Protein AF-A0A1E3ZNR7-F1 (afdb_monomer)

pLDDT: mean 70.83, std 11.73, range [39.28, 88.5]

Structure (mmCIF, N/CA/C/O backbone):
data_AF-A0A1E3ZNR7-F1
#
_entry.id   AF-A0A1E3ZNR7-F1
#
loop_
_atom_site.group_PDB
_atom_site.id
_atom_site.type_symbol
_atom_site.label_atom_id
_atom_site.label_alt_id
_atom_site.label_comp_id
_atom_site.label_asym_id
_atom_site.label_entity_id
_atom_site.label_seq_id
_atom_site.pdbx_PDB_ins_code
_atom_site.Cartn_x
_atom_site.Cartn_y
_atom_site.Cartn_z
_atom_site.occupancy
_atom_site.B_iso_or_equiv
_atom_site.auth_seq_id
_atom_site.auth_comp_id
_atom_site.auth_asym_id
_atom_site.auth_atom_id
_atom_site.pdbx_PDB_model_num
ATOM 1 N N . MET A 1 1 ? -46.855 -28.327 28.141 1.00 43.31 1 MET A N 1
ATOM 2 C CA . MET A 1 1 ? -4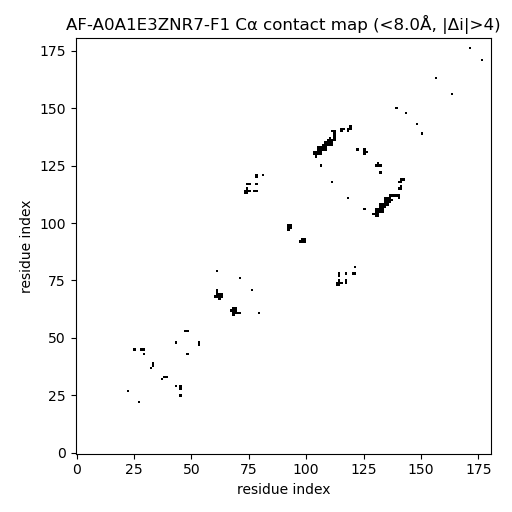6.554 -27.004 27.548 1.00 43.31 1 MET A CA 1
ATOM 3 C C . MET A 1 1 ? -47.394 -25.852 28.130 1.00 43.31 1 MET A C 1
ATOM 5 O O . MET A 1 1 ? -47.221 -24.739 27.659 1.00 43.31 1 MET A O 1
ATOM 9 N N . SER A 1 2 ? -48.259 -26.060 29.140 1.00 52.00 2 SER A N 1
ATOM 10 C CA . SER A 1 2 ? -49.100 -24.973 29.698 1.00 52.00 2 SER A CA 1
ATOM 11 C C . SER A 1 2 ? -48.434 -24.205 30.848 1.00 52.00 2 SER A C 1
ATOM 13 O O . SER A 1 2 ? -48.561 -22.994 30.941 1.00 52.00 2 SER A O 1
ATOM 15 N N . THR A 1 3 ? -47.618 -24.882 31.657 1.00 53.69 3 THR A N 1
ATOM 16 C CA . THR A 1 3 ? -47.016 -24.319 32.877 1.00 53.69 3 THR A CA 1
ATOM 17 C C . THR A 1 3 ? -45.955 -23.248 32.627 1.00 53.69 3 THR A C 1
ATOM 19 O O . THR A 1 3 ? -45.839 -22.314 33.407 1.00 53.69 3 THR A O 1
ATOM 22 N N . PHE A 1 4 ? -45.200 -23.327 31.527 1.00 46.34 4 PHE A N 1
ATOM 23 C CA . PHE A 1 4 ? -44.169 -22.322 31.222 1.00 46.34 4 PHE A CA 1
ATOM 24 C C . PHE A 1 4 ? -44.767 -21.002 30.712 1.00 46.34 4 PHE A C 1
ATOM 26 O O . PHE A 1 4 ? -44.162 -19.948 30.856 1.00 46.34 4 PHE A O 1
ATOM 33 N N . LYS A 1 5 ? -45.962 -21.057 30.111 1.00 52.16 5 LYS A N 1
ATOM 34 C CA . LYS A 1 5 ? -46.651 -19.882 29.570 1.00 52.16 5 LYS A CA 1
ATOM 35 C C . LYS A 1 5 ? -47.380 -19.111 30.674 1.00 52.16 5 LYS A C 1
ATOM 37 O O . LYS A 1 5 ? -47.290 -17.892 30.708 1.00 52.16 5 LYS A O 1
ATOM 42 N N . GLU A 1 6 ? -47.991 -19.832 31.616 1.00 55.03 6 GLU A N 1
ATOM 43 C CA . GLU A 1 6 ? -48.623 -19.258 32.814 1.00 55.03 6 GLU A CA 1
ATOM 44 C C . GLU A 1 6 ? -47.596 -18.625 33.768 1.00 55.03 6 GLU A C 1
ATOM 46 O O . GLU A 1 6 ? -47.852 -17.555 34.310 1.00 55.03 6 GLU A O 1
ATOM 51 N N . MET A 1 7 ? -46.396 -19.209 33.909 1.00 51.75 7 MET A N 1
ATOM 52 C CA . MET A 1 7 ? -45.317 -18.589 34.696 1.00 51.75 7 MET A CA 1
ATOM 53 C C . MET A 1 7 ? -44.806 -17.280 34.073 1.00 51.75 7 MET A C 1
ATOM 55 O O . MET A 1 7 ? -44.467 -16.362 34.807 1.00 51.75 7 MET A O 1
ATOM 59 N N . ILE A 1 8 ? -44.795 -17.152 32.740 1.00 55.91 8 ILE A N 1
ATOM 60 C CA . ILE A 1 8 ? -44.364 -15.916 32.063 1.00 55.91 8 ILE A CA 1
ATOM 61 C C . ILE A 1 8 ? -45.389 -14.785 32.230 1.00 55.91 8 ILE A C 1
ATOM 63 O O . ILE A 1 8 ? -44.988 -13.629 32.329 1.00 55.91 8 ILE A O 1
ATOM 67 N N . GLU A 1 9 ? -46.689 -15.084 32.269 1.00 57.06 9 GLU A N 1
ATOM 68 C CA . GLU A 1 9 ? -47.733 -14.057 32.416 1.00 57.06 9 GLU A CA 1
ATOM 69 C C . GLU A 1 9 ? -47.795 -13.483 33.842 1.00 57.06 9 GLU A C 1
ATOM 71 O O . GLU A 1 9 ? -47.949 -12.270 33.993 1.00 57.06 9 GLU A O 1
ATOM 76 N N . ASP A 1 10 ? -47.581 -14.312 34.870 1.00 54.66 10 ASP A N 1
ATOM 77 C CA . ASP A 1 10 ? -47.556 -13.884 36.280 1.00 54.66 10 ASP A CA 1
ATOM 78 C C . ASP A 1 10 ? -46.202 -13.244 36.666 1.00 54.66 10 ASP A C 1
ATOM 80 O O . ASP A 1 10 ? -46.133 -12.281 37.435 1.00 54.66 10 ASP A O 1
ATOM 84 N N . GLU A 1 11 ? -45.097 -13.707 36.063 1.00 54.09 11 GLU A N 1
ATOM 85 C CA . GLU A 1 11 ? -43.782 -13.085 36.236 1.00 54.09 11 GLU A CA 1
ATOM 86 C C . GLU A 1 11 ? -43.590 -11.826 35.388 1.00 54.09 11 GLU A C 1
ATOM 88 O O . GLU A 1 11 ? -42.715 -11.042 35.726 1.00 54.09 11 GLU A O 1
ATOM 93 N N . ALA A 1 12 ? -44.377 -11.551 34.342 1.00 54.59 12 ALA A N 1
ATOM 94 C CA . ALA A 1 12 ? -44.165 -10.377 33.484 1.00 54.59 12 ALA A CA 1
ATOM 95 C C . ALA A 1 12 ? -44.186 -9.053 34.269 1.00 54.59 12 ALA A C 1
ATOM 97 O O . ALA A 1 12 ? -43.296 -8.220 34.087 1.00 54.59 12 ALA A O 1
ATOM 98 N N . GLY A 1 13 ? -45.138 -8.888 35.195 1.00 57.38 13 GLY A N 1
ATOM 99 C CA . GLY A 1 13 ? -45.245 -7.692 36.039 1.00 57.38 13 GLY A CA 1
ATOM 100 C C . GLY A 1 13 ? -44.142 -7.592 37.102 1.00 57.38 13 GLY A C 1
ATOM 101 O O . GLY A 1 13 ? -43.603 -6.511 37.345 1.00 57.38 13 GLY A O 1
ATOM 102 N N . ALA A 1 14 ? -43.742 -8.722 37.695 1.00 54.88 14 ALA A N 1
ATOM 103 C CA . ALA A 1 14 ? -42.661 -8.790 38.683 1.00 54.88 14 ALA A CA 1
ATOM 104 C C . ALA A 1 14 ? -41.263 -8.664 38.044 1.00 54.88 14 ALA A C 1
ATOM 106 O O . ALA A 1 14 ? -40.354 -8.071 38.626 1.00 54.88 14 ALA A O 1
ATOM 107 N N . LEU A 1 15 ? -41.093 -9.180 36.828 1.00 54.16 15 LEU A N 1
ATOM 108 C CA . LEU A 1 15 ? -39.899 -9.051 36.003 1.00 54.16 15 LEU A CA 1
ATOM 109 C C . LEU A 1 15 ? -39.770 -7.609 35.502 1.00 54.16 15 LEU A C 1
ATOM 111 O O . LEU A 1 15 ? -38.686 -7.053 35.590 1.00 54.16 15 LEU A O 1
ATOM 115 N N . GLN A 1 16 ? -40.859 -6.963 35.071 1.00 56.06 16 GLN A N 1
ATOM 116 C CA . GLN A 1 16 ? -40.872 -5.539 34.702 1.00 56.06 16 GLN A CA 1
ATOM 117 C C . GLN A 1 16 ? -40.587 -4.618 35.894 1.00 56.06 16 GLN A C 1
ATOM 119 O O . GLN A 1 16 ? -39.825 -3.668 35.749 1.00 56.06 16 GLN A O 1
ATOM 124 N N . SER A 1 17 ? -41.110 -4.928 37.084 1.00 54.88 17 SER A N 1
ATOM 125 C CA . SER A 1 17 ? -40.777 -4.222 38.330 1.00 54.88 17 SER A CA 1
ATOM 126 C C . SER A 1 17 ? -39.294 -4.371 38.707 1.00 54.88 17 SER A C 1
ATOM 128 O O . SER A 1 17 ? -38.649 -3.377 39.031 1.00 54.88 17 SER A O 1
ATOM 130 N N . LYS A 1 18 ? -38.723 -5.579 38.589 1.00 54.91 18 LYS A N 1
ATOM 131 C CA . LYS A 1 18 ? -37.291 -5.840 38.834 1.00 54.91 18 LYS A CA 1
ATOM 132 C C . LYS A 1 18 ? -36.366 -5.340 37.717 1.00 54.91 18 LYS A C 1
ATOM 134 O O . LYS A 1 18 ? -35.190 -5.092 37.970 1.00 54.91 18 LYS A O 1
ATOM 139 N N . LEU A 1 19 ? -36.857 -5.209 36.482 1.00 53.50 19 LEU A N 1
ATOM 140 C CA . LEU A 1 19 ? -36.154 -4.528 35.390 1.00 53.50 19 LEU A CA 1
ATOM 141 C C . LEU A 1 19 ? -36.219 -3.003 35.546 1.00 53.50 19 LEU A C 1
ATOM 143 O O . LEU A 1 19 ? -35.277 -2.339 35.140 1.00 53.50 19 LEU A O 1
ATOM 147 N N . GLY A 1 20 ? -37.275 -2.457 36.157 1.00 53.66 20 GLY A N 1
ATOM 148 C CA . GLY A 1 20 ? -37.418 -1.022 36.431 1.00 53.66 20 GLY A CA 1
ATOM 149 C C . GLY A 1 20 ? -36.435 -0.479 37.476 1.00 53.66 20 GLY A C 1
ATOM 150 O O . GLY A 1 20 ? -36.110 0.703 37.443 1.00 53.66 20 GLY A O 1
ATOM 151 N N . GLU A 1 21 ? -35.916 -1.336 38.364 1.00 56.06 21 GLU A N 1
ATOM 152 C CA . GLU A 1 21 ? -34.812 -1.013 39.287 1.00 56.06 21 GLU A CA 1
ATOM 153 C C . GLU A 1 21 ? -33.419 -1.153 38.652 1.00 56.06 21 GLU A C 1
ATOM 155 O O . GLU A 1 21 ? -32.431 -0.658 39.201 1.00 56.06 21 GLU A O 1
ATOM 160 N N . LYS A 1 22 ? -33.303 -1.819 37.496 1.00 54.16 22 LYS A N 1
ATOM 161 C CA . LYS A 1 22 ? -32.029 -1.915 36.785 1.00 54.16 22 LYS A CA 1
ATOM 162 C C . LYS A 1 22 ? -31.801 -0.608 36.044 1.00 54.16 22 LYS A C 1
ATOM 164 O O . LYS A 1 22 ? -32.449 -0.334 35.040 1.00 54.16 22 LYS A O 1
ATOM 169 N N . ILE A 1 23 ? -30.857 0.177 36.556 1.00 61.03 23 ILE A N 1
ATOM 170 C CA . ILE A 1 23 ? -30.245 1.306 35.854 1.00 61.03 23 ILE A CA 1
ATOM 171 C C . ILE A 1 23 ? -30.018 0.876 34.402 1.00 61.03 23 ILE A C 1
ATOM 173 O O . ILE A 1 23 ? -29.423 -0.179 34.167 1.00 61.03 23 ILE A O 1
ATOM 177 N N . ASP A 1 24 ? -30.540 1.653 33.451 1.00 77.81 24 ASP A N 1
ATOM 178 C CA . ASP A 1 24 ? -30.384 1.363 32.029 1.00 77.81 24 ASP A CA 1
ATOM 179 C C . ASP A 1 24 ? -28.900 1.100 31.744 1.00 77.81 24 ASP A C 1
ATOM 181 O O . ASP A 1 24 ? -28.040 1.942 32.020 1.00 77.81 24 ASP A O 1
ATOM 185 N N . LEU A 1 25 ? -28.588 -0.100 31.248 1.00 76.62 25 LEU A N 1
ATOM 186 C CA . LEU A 1 25 ? -27.216 -0.540 31.000 1.00 76.62 25 LEU A CA 1
ATOM 187 C C . LEU A 1 25 ? -26.493 0.456 30.086 1.00 76.62 25 LEU A C 1
ATOM 189 O O . LEU A 1 25 ? -25.306 0.721 30.269 1.00 76.62 25 LEU A O 1
ATOM 193 N N . ALA A 1 26 ? -27.228 1.051 29.145 1.00 78.19 26 ALA A N 1
ATOM 194 C CA . ALA A 1 26 ? -26.726 2.090 28.263 1.00 78.19 26 ALA A CA 1
ATOM 195 C C . ALA A 1 26 ? -26.232 3.320 29.044 1.00 78.19 26 ALA A C 1
ATOM 197 O O . ALA A 1 26 ? -25.150 3.843 28.768 1.00 78.19 26 ALA A O 1
ATOM 198 N N . GLU A 1 27 ? -26.990 3.758 30.047 1.00 77.81 27 GLU A N 1
ATOM 199 C CA . GLU A 1 27 ? -26.628 4.877 30.917 1.00 77.81 27 GLU A CA 1
ATOM 200 C C . GLU A 1 27 ? -25.517 4.507 31.906 1.00 77.81 27 GLU A C 1
ATOM 202 O O . GLU A 1 27 ? -24.619 5.319 32.142 1.00 77.81 27 GLU A O 1
ATOM 207 N N . MET A 1 28 ? -25.482 3.266 32.408 1.00 76.75 28 MET A N 1
ATOM 208 C CA . MET A 1 28 ? -24.353 2.770 33.210 1.00 76.75 28 MET A CA 1
ATOM 209 C C . MET A 1 28 ? -23.041 2.818 32.422 1.00 76.75 28 MET A C 1
ATOM 211 O O . MET A 1 28 ? -22.027 3.288 32.938 1.00 76.75 28 MET A O 1
ATOM 215 N N . MET A 1 29 ? -23.059 2.371 31.164 1.00 78.12 29 MET A N 1
ATOM 216 C CA . MET A 1 29 ? -21.883 2.368 30.292 1.00 78.12 29 MET A CA 1
ATOM 217 C C . MET A 1 29 ? -21.392 3.781 29.973 1.00 78.12 29 MET A C 1
ATOM 219 O O . MET A 1 29 ? -20.192 4.041 30.054 1.00 78.12 29 MET A O 1
ATOM 223 N N . LYS A 1 30 ? -22.303 4.712 29.661 1.00 80.88 30 LYS A N 1
ATOM 224 C CA . LYS A 1 30 ? -21.943 6.123 29.449 1.00 80.88 30 LYS A CA 1
ATOM 225 C C . LYS A 1 30 ? -21.349 6.742 30.712 1.00 80.88 30 LYS A C 1
ATOM 227 O O . LYS A 1 30 ? -20.314 7.398 30.646 1.00 80.88 30 LYS A O 1
ATOM 232 N N . THR A 1 31 ? -21.975 6.498 31.862 1.00 77.62 31 THR A N 1
ATOM 233 C CA . THR A 1 31 ? -21.514 7.020 33.155 1.00 77.62 31 THR A CA 1
ATOM 234 C C . THR A 1 31 ? -20.119 6.494 33.497 1.00 77.62 31 THR A C 1
ATOM 236 O O . THR A 1 31 ? -19.251 7.268 33.894 1.00 77.62 31 THR A O 1
ATOM 239 N N . ALA A 1 32 ? -19.865 5.198 33.287 1.00 79.69 32 ALA A N 1
ATOM 240 C CA . ALA A 1 32 ? -18.540 4.608 33.460 1.00 79.69 32 ALA A CA 1
ATOM 241 C C . ALA A 1 32 ? -17.503 5.228 32.506 1.00 79.69 32 ALA A C 1
ATOM 243 O O . ALA A 1 32 ? -16.420 5.598 32.947 1.00 79.69 32 ALA A O 1
ATOM 244 N N . PHE A 1 33 ? -17.846 5.414 31.228 1.00 80.75 33 PHE A N 1
ATOM 245 C CA . PHE A 1 33 ? -16.953 6.019 30.237 1.00 80.75 33 PHE A CA 1
ATOM 246 C C . PHE A 1 33 ? -16.51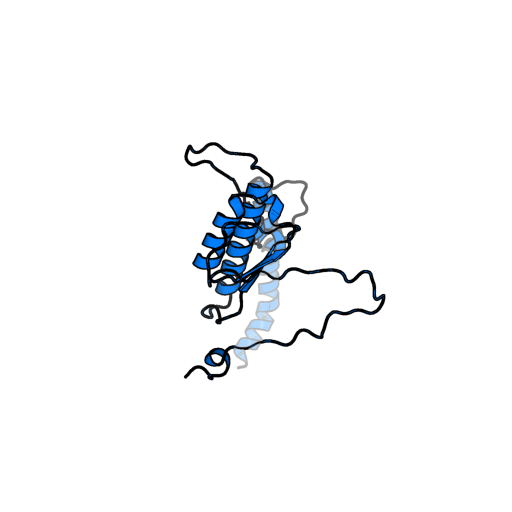5 7.443 30.617 1.00 80.75 33 PHE A C 1
ATOM 248 O O . PHE A 1 33 ? -15.320 7.739 30.593 1.00 80.75 33 PHE A O 1
ATOM 255 N N . TYR A 1 34 ? -17.445 8.313 31.027 1.00 81.00 34 TYR A N 1
ATOM 256 C CA . TYR A 1 34 ? -17.089 9.669 31.466 1.00 81.00 34 TYR A CA 1
ATOM 257 C C . TYR A 1 34 ? -16.287 9.668 32.776 1.00 81.00 34 TYR A C 1
ATOM 259 O O . TYR A 1 34 ? -15.326 10.425 32.900 1.00 81.00 34 TYR A O 1
ATOM 267 N N . ASN A 1 35 ? -16.617 8.787 33.728 1.00 79.25 35 ASN A N 1
ATOM 268 C CA . ASN A 1 35 ? -15.864 8.658 34.983 1.00 79.25 35 ASN A CA 1
ATOM 269 C C . ASN A 1 35 ? -14.430 8.144 34.773 1.00 79.25 35 ASN A C 1
ATOM 271 O O . ASN A 1 35 ? -13.540 8.475 35.552 1.00 79.25 35 ASN A O 1
ATOM 275 N N . CYS A 1 36 ? -14.190 7.362 33.720 1.00 78.31 36 CYS A N 1
ATOM 276 C CA . CYS A 1 36 ? -12.871 6.839 33.368 1.00 78.31 36 CYS A CA 1
ATOM 277 C C . CYS A 1 36 ? -12.045 7.778 32.465 1.00 78.31 36 CYS A C 1
ATOM 279 O O . CYS A 1 36 ? -11.000 7.362 31.971 1.00 78.31 36 CYS A O 1
ATOM 281 N N . GLY A 1 37 ? -12.470 9.032 32.262 1.00 72.31 37 GLY A N 1
ATOM 282 C CA . GLY A 1 37 ? -11.704 10.040 31.514 1.00 72.31 37 GLY A CA 1
ATOM 283 C C . GLY A 1 37 ? -12.151 10.262 30.066 1.00 72.31 37 GLY A C 1
ATOM 284 O O . GLY A 1 37 ? -11.451 10.935 29.310 1.00 72.31 37 GLY A O 1
ATOM 285 N N . GLY A 1 38 ? -13.311 9.730 29.669 1.00 73.81 38 GLY A N 1
ATOM 286 C CA . GLY A 1 38 ? -13.933 10.050 28.387 1.00 73.81 38 GLY A CA 1
ATOM 287 C C . GLY A 1 38 ? -14.307 11.540 28.279 1.00 73.81 38 GLY A C 1
ATOM 288 O O . GLY A 1 38 ? -14.683 12.158 29.279 1.00 73.81 38 GLY A O 1
ATOM 289 N N . PRO A 1 39 ? -14.231 12.152 27.083 1.00 75.25 39 PRO A N 1
ATOM 290 C CA . PRO A 1 39 ? -14.524 13.572 26.905 1.00 75.25 39 PRO A CA 1
ATOM 291 C C . PRO A 1 39 ? -15.983 13.897 27.264 1.00 75.25 39 PRO A C 1
ATOM 293 O O . PRO A 1 39 ? -16.905 13.521 26.547 1.00 75.25 39 PRO A O 1
ATOM 296 N N . LEU A 1 40 ? -16.180 14.663 28.343 1.00 63.97 40 LEU A N 1
ATOM 297 C CA . LEU A 1 40 ? -17.484 15.034 28.931 1.00 63.97 40 LEU A CA 1
ATOM 298 C C . LEU A 1 40 ? -18.445 15.768 27.975 1.00 63.97 40 LEU A C 1
ATOM 300 O O . LEU A 1 40 ? -19.645 15.828 28.228 1.00 63.97 40 LEU A O 1
ATOM 304 N N . HIS A 1 41 ? -17.932 16.337 26.882 1.00 61.19 41 HIS A N 1
ATOM 305 C CA . HIS A 1 41 ? -18.719 17.070 25.883 1.00 61.19 41 HIS A CA 1
ATOM 306 C C . HIS A 1 41 ? -19.101 16.229 24.659 1.00 61.19 41 HIS A C 1
ATOM 308 O O . HIS A 1 41 ? -19.881 16.681 23.820 1.00 61.19 41 HIS A O 1
ATOM 314 N N . ALA A 1 42 ? -18.559 15.018 24.527 1.00 64.38 42 ALA A N 1
ATOM 315 C CA . ALA A 1 42 ? -18.885 14.136 23.421 1.00 64.38 42 ALA A CA 1
ATOM 316 C C . ALA A 1 42 ? -20.142 13.341 23.772 1.00 64.38 42 ALA A C 1
ATOM 318 O O . ALA A 1 42 ? -20.076 12.433 24.591 1.00 64.38 42 ALA A O 1
ATOM 319 N N . ASN A 1 43 ? -21.281 13.642 23.139 1.00 65.31 43 ASN A N 1
ATOM 320 C CA . ASN A 1 43 ? -22.478 12.806 23.254 1.00 65.31 43 ASN A CA 1
ATOM 321 C C . ASN A 1 43 ? -22.232 11.461 22.549 1.00 65.31 43 ASN A C 1
ATOM 323 O O . ASN A 1 43 ? -22.521 11.288 21.362 1.00 65.31 43 ASN A O 1
ATOM 327 N N . THR A 1 44 ? -21.604 10.533 23.269 1.00 71.12 44 THR A N 1
ATOM 328 C CA . THR A 1 44 ? -21.139 9.265 22.711 1.00 71.12 44 THR A CA 1
ATOM 329 C C . THR A 1 44 ? -22.269 8.243 22.772 1.00 71.12 44 THR A C 1
ATOM 331 O O . THR A 1 44 ? -22.708 7.832 23.846 1.00 71.12 44 THR A O 1
ATOM 334 N N . ALA A 1 45 ? -22.774 7.837 21.606 1.00 81.44 45 ALA A N 1
ATOM 335 C CA . ALA A 1 45 ? -23.735 6.744 21.515 1.00 81.44 45 ALA A CA 1
ATOM 336 C C . ALA A 1 45 ? -23.099 5.438 22.021 1.00 81.44 45 ALA A C 1
ATOM 338 O O . ALA A 1 45 ? -21.945 5.155 21.707 1.00 81.44 45 ALA A O 1
ATOM 339 N N . VAL A 1 46 ? -23.863 4.608 22.741 1.00 80.50 46 VAL A N 1
ATOM 340 C CA . VAL A 1 46 ? -23.363 3.336 23.305 1.00 80.50 46 VAL A CA 1
ATOM 341 C C . VAL A 1 46 ? -22.819 2.403 22.224 1.00 80.50 46 VAL A C 1
ATOM 343 O O . VAL A 1 46 ? -21.819 1.735 22.446 1.00 80.50 46 VAL A O 1
ATOM 346 N N . ALA A 1 47 ? -23.394 2.434 21.019 1.00 83.06 47 ALA A N 1
ATOM 347 C CA . ALA A 1 47 ? -22.876 1.687 19.875 1.00 83.06 47 ALA A CA 1
ATOM 348 C C . ALA A 1 47 ? -21.409 2.027 19.546 1.00 83.06 47 ALA A C 1
ATOM 350 O O . ALA A 1 47 ? -20.650 1.132 19.202 1.00 83.06 47 ALA A O 1
ATOM 351 N N . LYS A 1 48 ? -20.985 3.290 19.711 1.00 83.44 48 LYS A N 1
ATOM 352 C CA . LYS A 1 48 ? -19.582 3.691 19.512 1.00 83.44 48 LYS A CA 1
ATOM 353 C C . LYS A 1 48 ? -18.669 3.207 20.638 1.00 83.44 48 LYS A C 1
ATOM 355 O O . LYS A 1 48 ? -17.509 2.918 20.381 1.00 83.44 48 LYS A O 1
ATOM 360 N N . LEU A 1 49 ? -19.190 3.107 21.862 1.00 83.06 49 LEU A N 1
ATOM 361 C C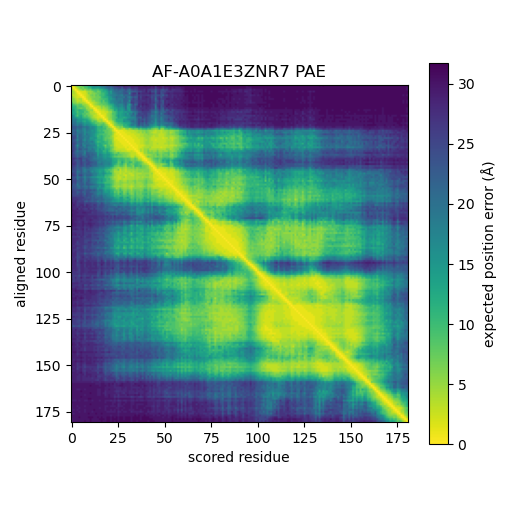A . LEU A 1 49 ? -18.448 2.567 23.009 1.00 83.06 49 LEU A CA 1
ATOM 362 C C . LEU A 1 49 ? -18.264 1.047 22.927 1.00 83.06 49 LEU A C 1
ATOM 364 O O . LEU A 1 49 ? -17.352 0.491 23.524 1.00 83.06 49 LEU A O 1
ATOM 368 N N . LEU A 1 50 ? -19.160 0.362 22.222 1.00 84.31 50 LEU A N 1
ATOM 369 C CA . LEU A 1 50 ? -19.080 -1.081 22.005 1.00 84.31 50 LEU A CA 1
ATOM 370 C C . LEU A 1 50 ? -18.253 -1.457 20.777 1.00 84.31 50 LEU A C 1
ATOM 372 O O . LEU A 1 50 ? -17.949 -2.631 20.598 1.00 84.31 50 LEU A O 1
ATOM 376 N N . ASP A 1 51 ? -17.910 -0.482 19.941 1.00 84.19 51 ASP A N 1
ATOM 377 C CA . ASP A 1 51 ? -17.109 -0.683 18.745 1.00 84.19 51 ASP A CA 1
ATOM 378 C C . ASP A 1 51 ? -15.610 -0.640 19.104 1.00 84.19 51 ASP A C 1
ATOM 380 O O . ASP A 1 51 ? -15.090 0.434 19.434 1.00 84.19 51 ASP A O 1
ATOM 384 N N . PRO A 1 52 ? -14.898 -1.784 19.037 1.00 82.81 52 PRO A N 1
ATOM 385 C CA . PRO A 1 52 ? -13.484 -1.863 19.387 1.00 82.81 52 PRO A CA 1
ATOM 386 C C . PRO A 1 52 ? -12.618 -0.932 18.537 1.00 82.81 52 PRO A C 1
ATOM 388 O O . PRO A 1 52 ? -11.596 -0.449 19.019 1.00 82.81 52 PRO A O 1
ATOM 391 N N . SER A 1 53 ? -13.024 -0.635 17.297 1.00 81.88 53 SER A N 1
ATOM 392 C CA . SER A 1 53 ? -12.264 0.215 16.379 1.00 81.88 53 SER A CA 1
ATOM 393 C C . SER A 1 53 ? -12.085 1.645 16.893 1.00 81.88 53 SER A C 1
ATOM 395 O O . SER A 1 53 ? -11.107 2.292 16.532 1.00 81.88 53 SER A O 1
ATOM 397 N N . ASN A 1 54 ? -12.960 2.125 17.783 1.00 83.12 54 ASN A N 1
ATOM 398 C CA . ASN A 1 54 ? -12.847 3.463 18.377 1.00 83.12 54 ASN A CA 1
ATOM 399 C C . ASN A 1 54 ? -11.787 3.562 19.488 1.00 83.12 54 ASN A C 1
ATOM 401 O O . ASN A 1 54 ? -11.535 4.658 19.987 1.00 83.12 54 ASN A O 1
ATOM 405 N N . TYR A 1 55 ? -11.177 2.442 19.881 1.00 83.19 55 TYR A N 1
ATOM 406 C CA . TYR A 1 55 ? -10.184 2.379 20.959 1.00 83.19 55 TYR A CA 1
ATOM 407 C C . TYR A 1 55 ? -8.757 2.133 20.466 1.00 83.19 55 TYR A C 1
ATOM 409 O O . TYR A 1 55 ? -7.827 2.136 21.273 1.00 83.19 55 TYR A O 1
ATOM 417 N N . TYR A 1 56 ? -8.570 1.931 19.162 1.00 82.31 56 TYR A N 1
ATOM 418 C CA . TYR A 1 56 ? -7.257 1.724 18.563 1.00 82.31 56 TYR A CA 1
ATOM 419 C C . TYR A 1 56 ? -6.837 2.946 17.751 1.00 82.31 56 TYR A C 1
ATOM 421 O O . TYR A 1 56 ? -7.599 3.464 16.939 1.00 82.31 56 TYR A O 1
ATOM 429 N N . GLU A 1 57 ? -5.590 3.368 17.938 1.00 80.75 57 GLU A N 1
ATOM 430 C CA . GLU A 1 57 ? -4.941 4.366 17.094 1.00 80.75 57 GLU A CA 1
ATOM 431 C C . GLU A 1 57 ? -3.887 3.666 16.233 1.00 80.75 57 GLU A C 1
ATOM 433 O O . GLU A 1 57 ? -2.956 3.041 16.745 1.00 80.75 57 GLU A O 1
ATOM 438 N N . LEU A 1 58 ? -4.051 3.741 14.912 1.00 76.81 58 LEU A N 1
ATOM 439 C CA . LEU A 1 58 ? -3.069 3.225 13.966 1.00 76.81 58 LEU A CA 1
ATOM 440 C C . LEU A 1 58 ? -2.105 4.356 13.603 1.00 76.81 58 LEU A C 1
ATOM 442 O O . LEU A 1 58 ? -2.514 5.350 13.005 1.00 76.81 58 LEU A O 1
ATOM 446 N N . SER A 1 59 ? -0.824 4.190 13.923 1.00 79.88 59 SER A N 1
ATOM 447 C CA . SER A 1 59 ? 0.233 5.096 13.472 1.00 79.88 59 SER A CA 1
ATOM 448 C C . SER A 1 59 ? 1.185 4.372 12.523 1.00 79.88 59 SER A C 1
ATOM 450 O O . SER A 1 59 ? 1.474 3.187 12.682 1.00 79.88 59 SER A O 1
ATOM 452 N N . PHE A 1 60 ? 1.646 5.087 11.499 1.00 75.25 60 PHE A N 1
ATOM 453 C CA . PHE A 1 60 ? 2.623 4.596 10.536 1.00 75.25 60 PHE A CA 1
ATOM 454 C C . PHE A 1 60 ? 3.851 5.502 10.577 1.00 75.25 60 PHE A C 1
ATOM 456 O O . PHE A 1 60 ? 3.735 6.720 10.418 1.00 75.25 60 PHE A O 1
ATOM 463 N N . THR A 1 61 ? 5.024 4.910 10.787 1.00 77.31 61 THR A N 1
ATOM 464 C CA . THR A 1 61 ? 6.304 5.619 10.840 1.00 77.31 61 THR A CA 1
ATOM 465 C C . THR A 1 61 ? 7.291 5.007 9.854 1.00 77.31 61 THR A C 1
ATOM 467 O O . THR A 1 61 ? 7.304 3.801 9.618 1.00 77.31 61 THR A O 1
ATOM 470 N N . MET A 1 62 ? 8.125 5.860 9.257 1.00 75.50 62 MET A N 1
ATOM 471 C CA . MET A 1 62 ? 9.250 5.439 8.425 1.00 75.50 62 MET A CA 1
ATOM 472 C C . MET A 1 62 ? 10.544 5.667 9.196 1.00 75.50 62 MET A C 1
ATOM 474 O O . MET A 1 62 ? 10.830 6.790 9.627 1.00 75.50 62 MET A O 1
ATOM 478 N N . GLU A 1 63 ? 11.333 4.610 9.340 1.00 79.69 63 GLU A N 1
ATOM 479 C CA . GLU A 1 63 ? 12.588 4.624 10.086 1.00 79.69 63 GLU A CA 1
ATOM 480 C C . GLU A 1 63 ? 13.751 4.223 9.179 1.00 79.69 63 GLU A C 1
ATOM 482 O O . GLU A 1 63 ? 13.625 3.351 8.319 1.00 79.69 63 GLU A O 1
ATOM 487 N N . SER A 1 64 ? 14.896 4.883 9.353 1.00 74.88 64 SER A N 1
ATOM 488 C CA . SER A 1 64 ? 16.158 4.417 8.774 1.00 74.88 64 SER A CA 1
ATOM 489 C C . SER A 1 64 ? 16.695 3.205 9.539 1.00 74.88 64 SER A C 1
ATOM 491 O O . SER A 1 64 ? 16.319 2.976 10.685 1.00 74.88 64 SER A O 1
ATOM 493 N N . GLU A 1 65 ? 17.678 2.495 8.976 1.00 74.50 65 GLU A N 1
ATOM 494 C CA . GLU A 1 65 ? 18.392 1.407 9.679 1.00 74.50 65 GLU A CA 1
ATOM 495 C C . GLU A 1 65 ? 18.990 1.839 11.033 1.00 74.50 65 GLU A C 1
ATOM 497 O O . GLU A 1 65 ? 19.202 1.025 11.926 1.00 74.50 65 GLU A O 1
ATOM 502 N N . SER A 1 66 ? 19.243 3.138 11.205 1.00 76.50 66 SER A N 1
ATOM 503 C CA . SER A 1 66 ? 19.733 3.753 12.443 1.00 76.50 66 SER A CA 1
ATOM 504 C C . SER A 1 66 ? 18.636 4.192 13.429 1.00 76.50 66 SER A C 1
ATOM 506 O O . SER A 1 66 ? 18.955 4.843 14.424 1.00 76.50 66 SER A O 1
ATOM 508 N N . GLY A 1 67 ? 17.361 3.889 13.159 1.00 74.19 67 GLY A N 1
ATOM 509 C CA . GLY A 1 67 ? 16.218 4.207 14.027 1.00 74.19 67 GLY A CA 1
ATOM 510 C C . GLY A 1 67 ? 15.802 5.682 14.030 1.00 74.19 67 GLY A C 1
ATOM 511 O O . GLY A 1 67 ? 15.085 6.128 14.923 1.00 74.19 67 GLY A O 1
ATOM 512 N N . ARG A 1 68 ? 16.270 6.487 13.064 1.00 74.12 68 ARG A N 1
ATOM 513 C CA . ARG A 1 68 ? 15.838 7.886 12.939 1.00 74.12 68 ARG A CA 1
ATOM 514 C C . ARG A 1 68 ? 14.556 7.962 12.123 1.00 74.12 68 ARG A C 1
ATOM 516 O O . ARG A 1 68 ? 14.511 7.491 10.987 1.00 74.12 68 ARG A O 1
ATOM 523 N N . ILE A 1 69 ? 13.551 8.625 12.691 1.00 71.94 69 ILE A N 1
ATOM 524 C CA . ILE A 1 69 ? 12.288 8.917 12.012 1.00 71.94 69 ILE A CA 1
ATOM 525 C C . ILE A 1 69 ? 12.563 9.903 10.877 1.00 71.94 69 ILE A C 1
ATOM 527 O O . ILE A 1 69 ? 13.085 11.000 11.102 1.00 71.94 69 ILE A O 1
ATOM 531 N N . ASN A 1 70 ? 12.211 9.513 9.657 1.00 68.25 70 ASN A N 1
ATOM 532 C CA . ASN A 1 70 ? 12.371 10.339 8.470 1.00 68.25 70 ASN A CA 1
ATOM 533 C C . ASN A 1 70 ? 10.993 10.748 7.935 1.00 68.25 70 ASN A C 1
ATOM 535 O O . ASN A 1 70 ? 10.073 9.935 7.890 1.00 68.25 70 ASN A O 1
ATOM 539 N N . LYS A 1 71 ? 10.845 12.006 7.498 1.00 64.62 71 LYS A N 1
ATOM 540 C CA . LYS A 1 71 ? 9.616 12.470 6.829 1.00 64.62 71 LYS A CA 1
ATOM 541 C C . LYS A 1 71 ? 9.447 11.897 5.414 1.00 64.62 71 LYS A C 1
ATOM 543 O O . LYS A 1 71 ? 8.369 12.029 4.851 1.00 64.62 71 LYS A O 1
ATOM 548 N N . GLY A 1 72 ? 10.465 11.206 4.900 1.00 64.19 72 GLY A N 1
ATOM 549 C CA . GLY A 1 72 ? 10.429 10.486 3.632 1.00 64.19 72 GLY A CA 1
ATOM 550 C C . GLY A 1 72 ? 10.565 11.413 2.423 1.00 64.19 72 GLY A C 1
ATOM 551 O O . GLY A 1 72 ? 10.017 12.512 2.403 1.00 64.19 72 GLY A O 1
ATOM 552 N N . SER A 1 73 ? 11.310 10.988 1.402 1.00 70.00 73 SER A N 1
ATOM 553 C CA . SER A 1 73 ? 11.201 11.595 0.069 1.00 70.00 73 SER A CA 1
ATOM 554 C C . SER A 1 73 ? 9.889 11.174 -0.605 1.00 70.00 73 SER A C 1
ATOM 556 O O . SER A 1 73 ? 9.264 10.200 -0.189 1.00 70.00 73 SER A O 1
ATOM 558 N N . THR A 1 74 ? 9.490 11.858 -1.680 1.00 69.38 74 THR A N 1
ATOM 559 C CA . THR A 1 74 ? 8.286 11.520 -2.465 1.00 69.38 74 THR A CA 1
ATOM 560 C C . THR A 1 74 ? 8.226 10.035 -2.835 1.00 69.38 74 THR A C 1
ATOM 562 O O . THR A 1 74 ? 7.218 9.379 -2.580 1.00 69.38 74 THR A O 1
ATOM 565 N N . GLY A 1 75 ? 9.327 9.465 -3.333 1.00 67.88 75 GLY A N 1
ATOM 566 C CA . GLY A 1 75 ? 9.408 8.037 -3.654 1.00 67.88 75 GLY A CA 1
ATOM 567 C C . GLY A 1 75 ? 9.283 7.109 -2.434 1.00 67.88 75 GLY A C 1
ATOM 568 O O . GLY A 1 75 ? 8.697 6.035 -2.545 1.00 67.88 75 GLY A O 1
ATOM 569 N N . GLN A 1 76 ? 9.765 7.523 -1.257 1.00 74.50 76 GLN A N 1
ATOM 570 C CA . GLN A 1 76 ? 9.600 6.756 -0.013 1.00 74.50 76 GLN A CA 1
ATOM 571 C C . GLN A 1 76 ? 8.150 6.791 0.480 1.00 74.50 76 GLN A C 1
ATOM 573 O O . GLN A 1 76 ? 7.636 5.774 0.939 1.00 74.50 76 GLN A O 1
ATOM 578 N N . THR A 1 77 ? 7.463 7.928 0.327 1.00 76.38 77 THR A N 1
ATOM 579 C CA . THR A 1 77 ? 6.031 8.041 0.626 1.00 76.38 77 THR A CA 1
ATOM 580 C C . THR A 1 77 ? 5.202 7.112 -0.263 1.00 76.38 77 THR A C 1
ATOM 582 O O . THR A 1 77 ? 4.325 6.417 0.245 1.00 76.38 77 THR A O 1
ATOM 585 N N . TYR A 1 78 ? 5.503 7.026 -1.563 1.00 74.38 78 TYR A N 1
ATOM 586 C CA . TYR A 1 78 ? 4.823 6.081 -2.456 1.00 74.38 78 TYR A CA 1
ATOM 587 C C . TYR A 1 78 ? 5.075 4.620 -2.068 1.00 74.38 78 TYR A C 1
ATOM 589 O O . TYR A 1 78 ? 4.132 3.830 -2.017 1.00 74.38 78 TYR A O 1
ATOM 597 N N . ALA A 1 79 ? 6.318 4.265 -1.731 1.00 73.56 79 AL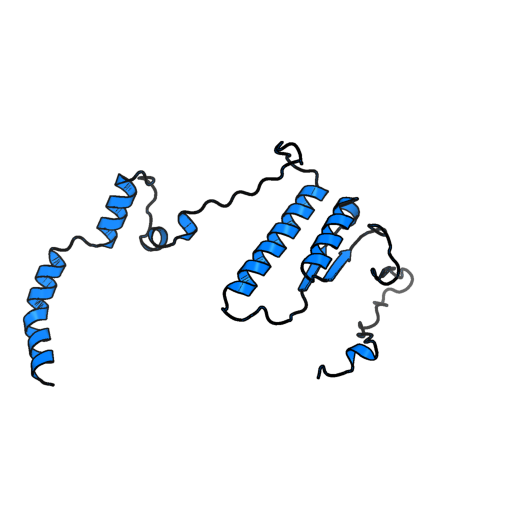A A N 1
ATOM 598 C CA . ALA A 1 79 ? 6.645 2.914 -1.281 1.00 73.56 79 ALA A CA 1
ATOM 599 C C . ALA A 1 79 ? 5.899 2.534 0.012 1.00 73.56 79 ALA A C 1
ATOM 601 O O . ALA A 1 79 ? 5.343 1.440 0.123 1.00 73.56 79 ALA A O 1
ATOM 602 N N . ALA A 1 80 ? 5.817 3.466 0.963 1.00 79.12 80 ALA A N 1
ATOM 603 C CA . ALA A 1 80 ? 5.039 3.313 2.186 1.00 79.12 80 ALA A CA 1
ATOM 604 C C . ALA A 1 80 ? 3.542 3.086 1.917 1.00 79.12 80 ALA A C 1
ATOM 606 O O . ALA A 1 80 ? 2.939 2.185 2.499 1.00 79.12 80 ALA A O 1
ATOM 607 N N . ILE A 1 81 ? 2.946 3.867 1.012 1.00 78.81 81 ILE A N 1
ATOM 608 C CA . ILE A 1 81 ? 1.535 3.715 0.627 1.00 78.81 81 ILE A CA 1
ATOM 609 C C . ILE A 1 81 ? 1.291 2.340 -0.006 1.00 78.81 81 ILE A C 1
ATOM 611 O O . ILE A 1 81 ? 0.340 1.657 0.369 1.00 78.81 81 ILE A O 1
ATOM 615 N N . ALA A 1 82 ? 2.166 1.891 -0.908 1.00 75.00 82 ALA A N 1
ATOM 616 C CA . ALA A 1 82 ? 2.049 0.574 -1.531 1.00 75.00 82 ALA A CA 1
ATOM 617 C C . ALA A 1 82 ? 2.110 -0.568 -0.500 1.00 75.00 82 ALA A C 1
ATOM 619 O O . ALA A 1 82 ? 1.311 -1.505 -0.561 1.00 75.00 82 ALA A O 1
ATOM 620 N N . LEU A 1 83 ? 3.002 -0.470 0.492 1.00 77.88 83 LEU A N 1
ATOM 621 C CA . LEU A 1 83 ? 3.087 -1.429 1.597 1.00 77.88 83 LEU A CA 1
ATOM 622 C C . LEU A 1 83 ? 1.812 -1.451 2.449 1.00 77.88 83 LEU A C 1
ATOM 624 O O . LEU A 1 83 ? 1.333 -2.530 2.800 1.00 77.88 83 LEU A O 1
ATOM 628 N N . LEU A 1 84 ? 1.222 -0.287 2.738 1.00 81.44 84 LEU A N 1
ATOM 629 C CA . LEU A 1 84 ? -0.065 -0.197 3.434 1.00 81.44 84 LEU A CA 1
ATOM 630 C C . LEU A 1 84 ? -1.198 -0.840 2.620 1.00 81.44 84 LEU A C 1
ATOM 632 O O . LEU A 1 84 ? -2.042 -1.536 3.187 1.00 81.44 84 LEU A O 1
ATOM 636 N N . CYS A 1 85 ? -1.206 -0.666 1.296 1.00 75.69 85 CYS A N 1
ATOM 637 C CA . CYS A 1 85 ? -2.162 -1.330 0.410 1.00 75.69 85 CYS A CA 1
ATOM 638 C C . CYS A 1 85 ? -2.013 -2.859 0.445 1.00 75.69 85 CYS A C 1
ATOM 640 O O . CYS A 1 85 ? -3.020 -3.559 0.565 1.00 75.69 85 CYS A O 1
ATOM 642 N N . ILE A 1 86 ? -0.782 -3.380 0.411 1.00 76.94 86 ILE A N 1
ATOM 643 C CA . ILE A 1 86 ? -0.517 -4.823 0.539 1.00 76.94 86 ILE A CA 1
ATOM 644 C C . ILE A 1 86 ? -0.989 -5.339 1.901 1.00 76.94 86 ILE A C 1
ATOM 646 O O . ILE A 1 86 ? -1.675 -6.359 1.964 1.00 76.94 86 ILE A O 1
ATOM 650 N N . ALA A 1 87 ? -0.671 -4.626 2.986 1.00 78.44 87 ALA A N 1
ATOM 651 C CA . ALA A 1 87 ? -1.098 -4.995 4.334 1.00 78.44 87 ALA A CA 1
ATOM 652 C C . ALA A 1 87 ? -2.630 -5.045 4.447 1.00 78.44 87 ALA A C 1
ATOM 654 O O . ALA A 1 87 ? -3.185 -6.009 4.973 1.00 78.44 87 ALA A O 1
ATOM 655 N N . ARG A 1 88 ? -3.327 -4.053 3.880 1.00 78.50 88 ARG A N 1
ATOM 656 C CA . ARG A 1 88 ? -4.793 -4.020 3.835 1.00 78.50 88 ARG A CA 1
ATOM 657 C C . ARG A 1 88 ? -5.371 -5.219 3.083 1.00 78.50 88 ARG A C 1
ATOM 659 O O . ARG A 1 88 ? -6.284 -5.863 3.591 1.00 78.50 88 ARG A O 1
ATOM 666 N N . LEU A 1 89 ? -4.844 -5.531 1.898 1.00 72.38 89 LEU A N 1
ATOM 667 C CA . LEU A 1 89 ? -5.299 -6.677 1.103 1.00 72.38 89 LEU A CA 1
ATOM 668 C C . LEU A 1 89 ? -5.033 -8.008 1.813 1.00 72.38 89 LEU A C 1
ATOM 670 O O . LEU A 1 89 ? -5.880 -8.898 1.777 1.00 72.38 89 LEU A O 1
ATOM 674 N N . SER A 1 90 ? -3.901 -8.122 2.511 1.00 74.19 90 SER A N 1
ATOM 675 C CA . SER A 1 90 ? -3.589 -9.287 3.341 1.00 74.19 90 SER A CA 1
ATOM 676 C C . SER A 1 90 ? -4.650 -9.508 4.422 1.00 74.19 90 SER A C 1
ATOM 678 O O . SER A 1 90 ? -5.120 -10.634 4.577 1.00 74.19 90 SER A O 1
ATOM 680 N N . ILE A 1 91 ? -5.062 -8.451 5.133 1.00 75.56 91 ILE A N 1
ATOM 681 C 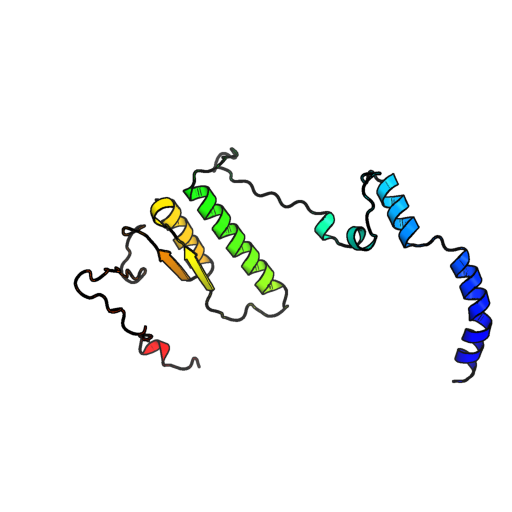CA . ILE A 1 91 ? -6.110 -8.536 6.163 1.00 75.56 91 ILE A CA 1
ATOM 682 C C . ILE A 1 91 ? -7.444 -8.934 5.527 1.00 75.56 91 ILE A C 1
ATOM 684 O O . ILE A 1 91 ? -8.046 -9.914 5.958 1.00 75.56 91 ILE A O 1
ATOM 688 N N . MET A 1 92 ? -7.861 -8.257 4.452 1.00 68.62 92 MET A N 1
ATOM 689 C CA . MET A 1 92 ? -9.124 -8.564 3.765 1.00 68.62 92 MET A CA 1
ATOM 690 C C . MET A 1 92 ? -9.185 -10.020 3.285 1.00 68.62 92 MET A C 1
ATOM 692 O O . MET A 1 92 ? -10.217 -10.666 3.415 1.00 68.62 92 MET A O 1
ATOM 696 N N . SER A 1 93 ? -8.072 -10.571 2.787 1.00 61.53 93 SER A N 1
ATOM 697 C CA . SER A 1 93 ? -8.017 -11.981 2.375 1.00 61.53 93 SER A CA 1
ATOM 698 C C . SER A 1 93 ? -8.127 -12.977 3.537 1.00 61.53 93 SER A C 1
ATOM 700 O O . SER A 1 93 ? -8.477 -14.133 3.315 1.00 61.53 93 SER A O 1
ATOM 702 N N . SER A 1 94 ? -7.834 -12.543 4.767 1.00 62.97 94 SER A N 1
ATOM 703 C CA . SER A 1 94 ? -7.853 -13.386 5.967 1.00 62.97 94 SER A CA 1
ATOM 704 C C . SER A 1 94 ? -9.199 -13.393 6.702 1.00 62.97 94 SER A C 1
ATOM 706 O O . SER A 1 94 ? -9.500 -14.356 7.405 1.00 62.97 94 SER A O 1
ATOM 708 N N . GLU A 1 95 ? -10.031 -12.362 6.516 1.00 59.03 95 GLU A N 1
ATOM 709 C CA . GLU A 1 95 ? -11.300 -12.198 7.243 1.00 59.03 95 GLU A CA 1
ATOM 710 C C . GLU A 1 95 ? -12.388 -13.210 6.840 1.00 59.03 95 GLU A C 1
ATOM 712 O O . GLU A 1 95 ? -13.307 -13.462 7.616 1.00 59.03 95 GLU A O 1
ATOM 717 N N . GLU A 1 96 ? -12.281 -13.863 5.679 1.00 56.56 96 GLU A N 1
ATOM 718 C CA . GLU A 1 96 ? -13.316 -14.796 5.205 1.00 56.56 96 GLU A CA 1
ATOM 719 C C . GLU A 1 96 ? -13.110 -16.263 5.627 1.00 56.56 96 GLU A C 1
ATOM 721 O O . GLU A 1 96 ? -13.859 -17.136 5.179 1.00 56.56 96 GLU A O 1
ATOM 726 N N . GLY A 1 97 ? -12.104 -16.585 6.455 1.00 49.56 97 GLY A N 1
ATOM 727 C CA . GLY A 1 97 ? -11.845 -17.961 6.925 1.00 49.56 97 GLY A CA 1
ATOM 728 C C . GLY A 1 97 ? -11.547 -18.980 5.811 1.00 49.56 97 GLY A C 1
ATOM 729 O O . GLY A 1 97 ? -11.398 -20.175 6.068 1.00 49.56 97 GLY A O 1
ATOM 730 N N . LYS A 1 98 ? -11.453 -18.514 4.565 1.00 52.62 98 LYS A N 1
ATOM 731 C CA . LYS A 1 98 ? -11.050 -19.264 3.384 1.00 52.62 98 LYS A CA 1
ATOM 732 C C . LYS A 1 98 ? -9.584 -18.952 3.135 1.00 52.62 98 LYS A C 1
ATOM 734 O O . LYS A 1 98 ? -9.183 -17.794 3.200 1.00 52.62 98 LYS A O 1
ATOM 739 N N . ALA A 1 99 ? -8.787 -19.979 2.840 1.00 55.34 99 ALA A N 1
ATOM 740 C CA . ALA A 1 99 ? -7.463 -19.761 2.269 1.00 55.34 99 ALA A CA 1
ATOM 741 C C . ALA A 1 99 ? -7.621 -18.800 1.086 1.00 55.34 99 ALA A C 1
ATOM 743 O O . ALA A 1 99 ? -8.512 -19.029 0.264 1.00 55.34 99 ALA A O 1
ATOM 744 N N . ALA A 1 100 ? -6.830 -17.720 1.066 1.00 59.38 100 ALA A N 1
ATOM 745 C CA . ALA A 1 100 ? -6.901 -16.684 0.044 1.00 59.38 100 ALA A CA 1
ATOM 746 C C . ALA A 1 100 ? -7.053 -17.354 -1.325 1.00 59.38 100 ALA A C 1
ATOM 748 O O . ALA A 1 100 ? -6.155 -18.077 -1.765 1.00 59.38 100 ALA A O 1
ATOM 749 N N . ALA A 1 101 ? -8.230 -17.205 -1.940 1.00 62.19 101 ALA A N 1
ATOM 750 C CA . ALA A 1 101 ? -8.487 -17.837 -3.221 1.00 62.19 101 ALA A CA 1
ATOM 751 C C . ALA A 1 101 ? -7.424 -17.329 -4.206 1.00 62.19 101 ALA A C 1
ATOM 753 O O . ALA A 1 101 ? -7.133 -16.128 -4.190 1.00 62.19 101 ALA A O 1
ATOM 754 N N . PRO A 1 102 ? -6.819 -18.206 -5.025 1.00 66.69 102 PRO A N 1
ATOM 755 C CA . PRO A 1 102 ? -5.834 -17.775 -6.002 1.00 66.69 102 PRO A CA 1
ATOM 756 C C . PRO A 1 102 ? -6.509 -16.767 -6.935 1.00 66.69 102 PRO A C 1
ATOM 758 O O . PRO A 1 102 ? -7.428 -17.103 -7.680 1.00 66.69 102 PRO A O 1
ATOM 761 N N . ALA A 1 103 ? -6.097 -15.509 -6.825 1.00 70.62 103 ALA A N 1
ATOM 762 C CA . ALA A 1 103 ? -6.672 -14.387 -7.543 1.00 70.62 103 ALA A CA 1
ATOM 763 C C . ALA A 1 103 ? -5.543 -13.532 -8.106 1.00 70.62 103 ALA A C 1
ATOM 765 O O . ALA A 1 103 ? -4.492 -13.380 -7.482 1.00 70.62 103 ALA A O 1
ATOM 766 N N . VAL A 1 104 ? -5.774 -12.955 -9.283 1.00 80.06 104 VAL A N 1
ATOM 767 C CA . VAL A 1 104 ? -4.815 -12.040 -9.901 1.00 80.06 104 VAL A CA 1
ATOM 768 C C . VAL A 1 104 ? -4.781 -10.753 -9.081 1.00 80.06 104 VAL A C 1
ATOM 770 O O . VAL A 1 104 ? -5.778 -10.037 -8.986 1.00 80.06 104 VAL A O 1
ATOM 773 N N . ARG A 1 105 ? -3.629 -10.463 -8.474 1.00 82.44 105 ARG A N 1
ATOM 774 C CA . ARG A 1 105 ? -3.397 -9.251 -7.687 1.00 82.44 105 ARG A CA 1
ATOM 775 C C . ARG A 1 105 ? -2.581 -8.274 -8.511 1.00 82.44 105 ARG A C 1
ATOM 777 O O . ARG A 1 105 ? -1.449 -8.579 -8.870 1.00 82.44 105 ARG A O 1
ATOM 784 N N . ILE A 1 106 ? -3.151 -7.112 -8.808 1.00 84.81 106 ILE A N 1
ATOM 785 C CA . ILE A 1 106 ? -2.505 -6.089 -9.632 1.00 84.81 106 ILE A CA 1
ATOM 786 C C . ILE A 1 106 ? -2.247 -4.848 -8.783 1.00 84.81 106 ILE A C 1
ATOM 788 O O . ILE A 1 106 ? -3.144 -4.367 -8.091 1.00 84.81 106 ILE A O 1
ATOM 792 N N . MET A 1 107 ? -1.030 -4.320 -8.866 1.00 85.56 107 MET A N 1
ATOM 793 C CA . MET A 1 107 ? -0.629 -3.043 -8.294 1.00 85.56 107 MET A CA 1
ATOM 794 C C . MET A 1 107 ? -0.397 -2.031 -9.428 1.00 85.56 107 MET A C 1
ATOM 796 O O . MET A 1 107 ? 0.662 -2.063 -10.060 1.00 85.56 107 MET A O 1
ATOM 800 N N . PRO A 1 108 ? -1.376 -1.153 -9.717 1.00 86.00 108 PRO A N 1
ATOM 801 C CA . PRO A 1 108 ? -1.189 -0.072 -10.672 1.00 86.00 108 PRO A CA 1
ATOM 802 C C . PRO A 1 108 ? -0.363 1.055 -10.039 1.00 86.00 108 PRO A C 1
ATOM 804 O O . PRO A 1 108 ? -0.652 1.497 -8.926 1.00 86.00 108 PRO A O 1
ATOM 807 N N . ILE A 1 109 ? 0.649 1.529 -10.757 1.00 83.75 109 ILE A N 1
ATOM 808 C CA . ILE A 1 109 ? 1.499 2.654 -10.368 1.00 83.75 109 ILE A CA 1
ATOM 809 C C . ILE A 1 109 ? 1.480 3.673 -11.498 1.00 83.75 109 ILE A C 1
ATOM 811 O O . ILE A 1 109 ? 1.948 3.394 -12.602 1.00 83.75 109 ILE A O 1
ATOM 815 N N . ASP A 1 110 ? 0.962 4.858 -11.207 1.00 83.69 110 ASP A N 1
ATOM 816 C CA . ASP A 1 110 ? 1.090 6.002 -12.101 1.00 83.69 110 ASP A CA 1
ATOM 817 C C . ASP A 1 110 ? 2.365 6.794 -11.777 1.00 83.69 110 ASP A C 1
ATOM 819 O O . ASP A 1 110 ? 2.869 6.731 -10.654 1.00 83.69 110 ASP A O 1
ATOM 823 N N . GLU A 1 111 ? 2.896 7.510 -12.767 1.00 80.50 111 GLU A N 1
ATOM 824 C CA . GLU A 1 111 ? 4.114 8.326 -12.658 1.00 80.50 111 GLU A CA 1
ATOM 825 C C . GLU A 1 111 ? 5.314 7.589 -12.029 1.00 80.50 111 GLU A C 1
ATOM 827 O O . GLU A 1 111 ? 6.013 8.109 -11.154 1.00 80.50 111 GLU A O 1
ATOM 832 N N . ALA A 1 112 ? 5.601 6.368 -12.492 1.00 81.62 112 ALA A N 1
ATOM 833 C CA . ALA A 1 112 ? 6.625 5.523 -11.875 1.00 81.62 112 ALA A CA 1
ATOM 834 C C . ALA A 1 112 ? 8.035 6.150 -11.861 1.00 81.62 112 ALA A C 1
ATOM 836 O O . ALA A 1 112 ? 8.853 5.807 -11.012 1.00 81.62 112 ALA A O 1
ATOM 837 N N . GLU A 1 113 ? 8.320 7.116 -12.738 1.00 78.12 113 GLU A N 1
ATOM 838 C CA . GLU A 1 113 ? 9.584 7.865 -12.743 1.00 78.12 113 GLU A CA 1
ATOM 839 C C . GLU A 1 113 ? 9.830 8.604 -11.414 1.00 78.12 113 GLU A C 1
ATOM 841 O O . GLU A 1 113 ? 10.964 8.664 -10.932 1.00 78.12 113 GLU A O 1
ATOM 846 N N . GLY A 1 114 ? 8.765 9.068 -10.750 1.00 71.12 114 GLY A N 1
ATOM 847 C CA . GLY A 1 114 ? 8.836 9.727 -9.444 1.00 71.12 114 GLY A CA 1
ATOM 848 C C . GLY A 1 114 ? 9.322 8.823 -8.302 1.00 71.12 114 GLY A C 1
ATOM 849 O O . GLY A 1 114 ? 9.717 9.323 -7.246 1.00 71.12 114 GLY A O 1
ATOM 850 N N . LEU A 1 115 ? 9.336 7.499 -8.499 1.00 75.12 115 LEU A N 1
ATOM 851 C CA . LEU A 1 115 ? 9.855 6.533 -7.524 1.00 75.12 115 LEU A CA 1
ATOM 852 C C . LEU A 1 115 ? 11.381 6.425 -7.550 1.00 75.12 115 LEU A C 1
ATOM 854 O O . LEU A 1 115 ? 11.986 6.098 -6.520 1.00 75.12 115 LEU A O 1
ATOM 858 N N . GLY A 1 116 ? 12.008 6.691 -8.700 1.00 76.88 116 GLY A N 1
ATOM 859 C CA . GLY A 1 116 ? 13.444 6.512 -8.903 1.00 76.88 116 GLY A CA 1
ATOM 860 C C . GLY A 1 116 ? 13.922 5.126 -8.454 1.00 76.88 116 GLY A C 1
ATOM 861 O O . GLY A 1 116 ? 13.341 4.103 -8.809 1.00 76.88 116 GLY A O 1
ATOM 862 N N . SER A 1 117 ? 14.959 5.081 -7.611 1.00 74.44 117 SER A N 1
ATOM 863 C CA . SER A 1 117 ? 15.527 3.826 -7.091 1.00 74.44 117 SER A CA 1
ATOM 864 C C . SER A 1 117 ? 14.584 3.025 -6.185 1.00 74.44 117 SER A C 1
ATOM 866 O O . SER A 1 117 ? 14.849 1.855 -5.931 1.00 74.44 117 SER A O 1
ATOM 868 N N . ASN A 1 118 ? 13.494 3.620 -5.685 1.00 76.25 118 ASN A N 1
ATOM 869 C CA . ASN A 1 118 ? 12.513 2.894 -4.868 1.00 76.25 118 ASN A CA 1
ATOM 870 C C . ASN A 1 118 ? 11.607 1.986 -5.712 1.00 76.25 118 ASN A C 1
ATOM 872 O O . ASN A 1 118 ? 10.913 1.138 -5.156 1.00 76.25 118 ASN A O 1
ATOM 876 N N . TYR A 1 119 ? 11.617 2.137 -7.039 1.00 82.50 119 TYR A N 1
ATOM 877 C CA . TYR A 1 119 ? 10.876 1.259 -7.938 1.00 82.50 119 TYR A CA 1
ATOM 878 C C . TYR A 1 119 ? 11.358 -0.195 -7.841 1.00 82.50 119 TYR A C 1
ATOM 880 O O . TYR A 1 119 ? 10.538 -1.103 -7.740 1.00 82.50 119 TYR A O 1
ATOM 888 N N . ASP A 1 120 ? 12.676 -0.411 -7.774 1.00 82.31 120 ASP A N 1
ATOM 889 C CA . ASP A 1 120 ? 13.258 -1.750 -7.617 1.00 82.31 120 ASP A CA 1
ATOM 890 C C . ASP A 1 120 ? 12.786 -2.401 -6.298 1.00 82.31 120 ASP A C 1
ATOM 892 O O . ASP A 1 120 ? 12.426 -3.573 -6.272 1.00 82.31 120 ASP A O 1
ATOM 896 N N . MET A 1 121 ? 12.687 -1.621 -5.213 1.00 80.44 121 MET A N 1
ATOM 897 C CA . MET A 1 121 ? 12.158 -2.106 -3.931 1.00 80.44 121 MET A CA 1
ATOM 898 C C . MET A 1 121 ? 10.686 -2.525 -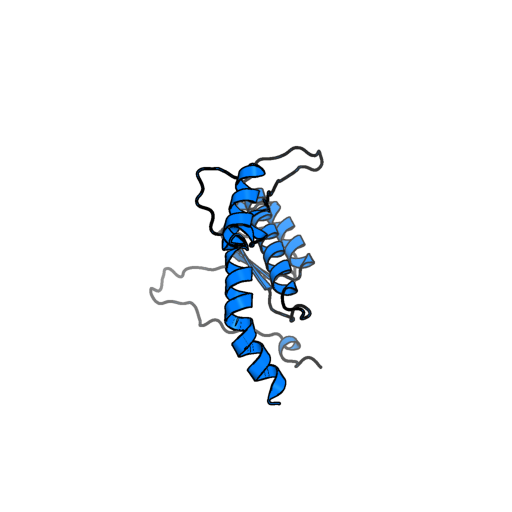4.041 1.00 80.44 121 MET A C 1
ATOM 900 O O . MET A 1 121 ? 10.291 -3.552 -3.494 1.00 80.44 121 MET A O 1
ATOM 904 N N . LEU A 1 122 ? 9.864 -1.739 -4.740 1.00 80.62 122 LEU A N 1
ATOM 905 C CA . LEU A 1 122 ? 8.459 -2.076 -4.977 1.00 80.62 122 LEU A CA 1
ATOM 906 C C . LEU A 1 122 ? 8.302 -3.333 -5.824 1.00 80.62 122 LEU A C 1
ATOM 908 O O . LEU A 1 122 ? 7.436 -4.155 -5.532 1.00 80.62 122 LEU A O 1
ATOM 912 N N . TYR A 1 123 ? 9.154 -3.494 -6.831 1.00 83.44 123 TYR A N 1
ATOM 913 C CA . TYR A 1 123 ? 9.216 -4.704 -7.634 1.00 83.44 123 TYR A CA 1
ATOM 914 C C . TYR A 1 123 ? 9.548 -5.933 -6.773 1.00 83.44 123 TYR A C 1
ATOM 916 O O . TYR A 1 123 ? 8.815 -6.922 -6.818 1.00 83.44 123 TYR A O 1
ATOM 924 N N . ASP A 1 124 ? 10.567 -5.848 -5.912 1.00 84.12 124 ASP A N 1
ATOM 925 C CA . ASP A 1 124 ? 10.948 -6.942 -5.007 1.00 84.12 124 ASP A CA 1
ATOM 926 C C . ASP A 1 124 ? 9.809 -7.302 -4.032 1.00 84.12 124 ASP A C 1
ATOM 928 O O . ASP A 1 124 ? 9.537 -8.475 -3.759 1.00 84.12 124 ASP A O 1
ATOM 932 N N . ILE A 1 125 ? 9.101 -6.292 -3.515 1.00 82.38 125 ILE A N 1
ATOM 933 C CA . ILE A 1 125 ? 7.922 -6.479 -2.662 1.00 82.38 125 ILE A CA 1
ATOM 934 C C . ILE A 1 125 ? 6.801 -7.176 -3.445 1.00 82.38 125 ILE A C 1
ATOM 936 O O . ILE A 1 125 ? 6.211 -8.134 -2.941 1.00 82.38 125 ILE A O 1
ATOM 940 N N . ALA A 1 126 ? 6.504 -6.721 -4.662 1.00 82.88 126 ALA A N 1
ATOM 941 C CA . ALA A 1 126 ? 5.460 -7.299 -5.499 1.00 82.88 126 ALA A CA 1
ATOM 942 C C . ALA A 1 126 ? 5.754 -8.772 -5.816 1.00 82.88 126 ALA A C 1
ATOM 944 O O . ALA A 1 126 ? 4.878 -9.617 -5.645 1.00 82.88 126 ALA A O 1
ATOM 945 N N . GLN A 1 127 ? 7.004 -9.100 -6.153 1.00 84.00 127 GLN A N 1
ATOM 946 C CA . GLN A 1 127 ? 7.442 -10.477 -6.373 1.00 84.00 127 GLN A CA 1
ATOM 947 C C . GLN A 1 127 ? 7.284 -11.335 -5.109 1.00 84.00 127 GLN A C 1
ATOM 949 O O . GLN A 1 127 ? 6.780 -12.455 -5.174 1.00 84.00 127 GLN A O 1
ATOM 954 N N . LYS A 1 128 ? 7.668 -10.805 -3.941 1.00 84.38 128 LYS A N 1
ATOM 955 C CA . LYS A 1 128 ? 7.572 -11.520 -2.660 1.00 84.38 128 LYS A CA 1
ATOM 956 C C . LYS A 1 128 ? 6.132 -11.849 -2.259 1.00 84.38 128 LYS A C 1
ATOM 958 O O . LYS A 1 128 ? 5.901 -12.890 -1.648 1.00 84.38 128 LYS A O 1
ATOM 963 N N . TYR A 1 129 ? 5.184 -10.963 -2.557 1.00 79.62 129 TYR A N 1
ATOM 964 C CA . TYR A 1 129 ? 3.777 -11.126 -2.178 1.00 79.62 129 TYR A CA 1
ATOM 965 C C . TYR A 1 129 ? 2.869 -11.557 -3.340 1.00 79.62 129 TYR A C 1
ATOM 967 O O . TYR A 1 129 ? 1.648 -11.543 -3.179 1.00 79.62 129 TYR A O 1
ATOM 975 N N . ASP A 1 130 ? 3.453 -11.958 -4.473 1.00 83.94 130 ASP A N 1
ATOM 976 C CA . ASP A 1 130 ? 2.747 -12.434 -5.667 1.00 83.94 130 ASP A CA 1
ATOM 977 C C . ASP A 1 130 ? 1.699 -11.419 -6.178 1.00 83.94 130 ASP A C 1
ATOM 979 O O . ASP A 1 130 ? 0.494 -11.673 -6.278 1.00 83.94 130 ASP A O 1
ATOM 983 N N . TYR A 1 131 ? 2.201 -10.211 -6.448 1.00 85.00 131 TYR A N 1
ATOM 984 C CA . TYR A 1 131 ? 1.510 -9.125 -7.137 1.00 85.00 131 TYR A CA 1
ATOM 985 C C . TYR A 1 131 ? 2.127 -8.902 -8.517 1.00 85.00 131 TYR A C 1
ATOM 987 O O . TYR A 1 131 ? 3.346 -8.882 -8.678 1.00 85.00 131 TYR A O 1
ATOM 995 N N . GLN A 1 132 ? 1.275 -8.634 -9.502 1.00 85.81 132 GLN A N 1
ATOM 996 C CA . GLN A 1 132 ? 1.676 -8.093 -10.794 1.00 85.81 132 GLN A CA 1
ATOM 997 C C . GLN A 1 132 ? 1.713 -6.570 -10.714 1.00 85.81 132 GLN A C 1
ATOM 999 O O . GLN A 1 132 ? 0.754 -5.940 -10.269 1.00 85.81 132 GLN A O 1
ATOM 1004 N N . LEU A 1 133 ? 2.812 -5.970 -11.152 1.00 86.00 133 LEU A N 1
ATOM 1005 C CA . LEU A 1 133 ? 2.988 -4.524 -11.149 1.00 86.00 133 LEU A CA 1
ATOM 1006 C C . LEU A 1 133 ? 2.729 -3.984 -12.557 1.00 86.00 133 LEU A C 1
ATOM 1008 O O . LEU A 1 133 ? 3.333 -4.446 -13.522 1.00 86.00 133 LEU A O 1
ATOM 1012 N N . ILE A 1 134 ? 1.826 -3.009 -12.668 1.00 88.50 134 ILE A N 1
ATOM 1013 C CA . ILE A 1 134 ? 1.567 -2.286 -13.917 1.00 88.50 134 ILE A CA 1
ATOM 1014 C C . ILE A 1 134 ? 1.959 -0.838 -13.679 1.00 88.50 134 ILE A C 1
ATOM 1016 O O . ILE A 1 134 ? 1.299 -0.143 -12.912 1.00 88.50 134 ILE A O 1
ATOM 1020 N N . SER A 1 135 ? 3.031 -0.391 -14.324 1.00 85.88 135 SER A N 1
ATOM 1021 C CA . SER A 1 135 ? 3.544 0.967 -14.180 1.00 85.88 135 SER A CA 1
ATOM 1022 C C . SER A 1 135 ? 3.365 1.787 -15.453 1.00 85.88 135 SER A C 1
ATOM 1024 O O . SER A 1 135 ? 3.576 1.308 -16.566 1.00 85.88 135 SER A O 1
ATOM 1026 N N . LEU A 1 136 ? 2.986 3.050 -15.275 1.00 87.81 136 LEU A N 1
ATOM 1027 C CA . LEU A 1 136 ? 2.920 4.066 -16.320 1.00 87.81 136 LEU A CA 1
ATOM 1028 C C . LEU A 1 136 ? 4.004 5.110 -16.055 1.00 87.81 136 LEU A C 1
ATOM 1030 O O . LEU A 1 136 ? 4.217 5.546 -14.924 1.00 87.81 136 LEU A O 1
ATOM 1034 N N . SER A 1 137 ? 4.742 5.474 -17.097 1.00 84.00 137 SER A N 1
ATOM 1035 C CA . SER A 1 137 ? 5.854 6.422 -17.008 1.00 84.00 137 SER A CA 1
ATOM 1036 C C . SER A 1 137 ? 6.143 7.051 -18.368 1.00 84.00 137 SER A C 1
ATOM 1038 O O . SER A 1 137 ? 5.779 6.496 -19.405 1.00 84.00 137 SER A O 1
ATOM 1040 N N . ILE A 1 138 ? 6.772 8.230 -18.357 1.00 82.88 138 ILE A N 1
ATOM 1041 C CA . ILE A 1 138 ? 7.165 8.946 -19.581 1.00 82.88 138 ILE A CA 1
ATOM 1042 C C . ILE A 1 138 ? 8.349 8.237 -20.252 1.00 82.88 138 ILE A C 1
ATOM 1044 O O . ILE A 1 138 ? 8.384 8.105 -21.474 1.00 82.88 138 ILE A O 1
ATOM 1048 N N . GLY A 1 139 ? 9.310 7.773 -19.451 1.00 77.31 139 GLY A N 1
ATOM 1049 C CA . GLY A 1 139 ? 10.455 6.978 -19.890 1.00 77.31 139 GLY A CA 1
ATOM 1050 C C . GLY A 1 139 ? 10.531 5.632 -19.169 1.00 77.31 139 GLY A C 1
ATOM 1051 O O . GLY A 1 139 ? 9.801 5.414 -18.209 1.00 77.31 139 GLY A O 1
ATOM 1052 N N . PRO A 1 140 ? 11.417 4.719 -19.599 1.00 74.75 140 PRO A N 1
ATOM 1053 C CA . PRO A 1 140 ? 11.603 3.440 -18.922 1.00 74.75 140 PRO A CA 1
ATOM 1054 C C . PRO A 1 140 ? 12.111 3.647 -17.487 1.00 74.75 140 PRO A C 1
ATOM 1056 O O . PRO A 1 140 ? 13.024 4.440 -17.252 1.00 74.75 140 PRO A O 1
ATOM 1059 N N . VAL A 1 141 ? 11.541 2.906 -16.535 1.00 74.38 141 VAL A N 1
ATOM 1060 C CA . VAL A 1 141 ? 11.855 3.012 -15.102 1.00 74.38 141 VAL A CA 1
ATOM 1061 C C . VAL A 1 141 ? 12.387 1.684 -14.574 1.00 74.38 141 VAL A C 1
ATOM 1063 O O . VAL A 1 141 ? 11.880 0.619 -14.920 1.00 74.38 141 VAL A O 1
ATOM 1066 N N . GLY A 1 142 ? 13.388 1.763 -13.696 1.00 71.81 142 GLY A N 1
ATOM 1067 C CA . GLY A 1 142 ? 13.992 0.600 -13.051 1.00 71.81 142 GLY A CA 1
ATOM 1068 C C . GLY A 1 142 ? 15.059 -0.081 -13.905 1.00 71.81 142 GLY A C 1
ATOM 1069 O O . GLY A 1 142 ? 15.443 0.384 -14.981 1.00 71.81 142 GLY A O 1
ATOM 1070 N N . LYS A 1 143 ? 15.591 -1.188 -13.388 1.00 71.44 143 LYS A N 1
ATOM 1071 C CA . LYS A 1 143 ? 16.561 -2.012 -14.119 1.00 71.44 143 LYS A CA 1
ATOM 1072 C C . LYS A 1 143 ? 15.832 -3.046 -14.964 1.00 71.44 143 LYS A C 1
ATOM 1074 O O . LYS A 1 143 ? 15.157 -3.912 -14.410 1.00 71.44 143 LYS A O 1
ATOM 1079 N N . PHE A 1 144 ? 16.034 -2.992 -16.280 1.00 7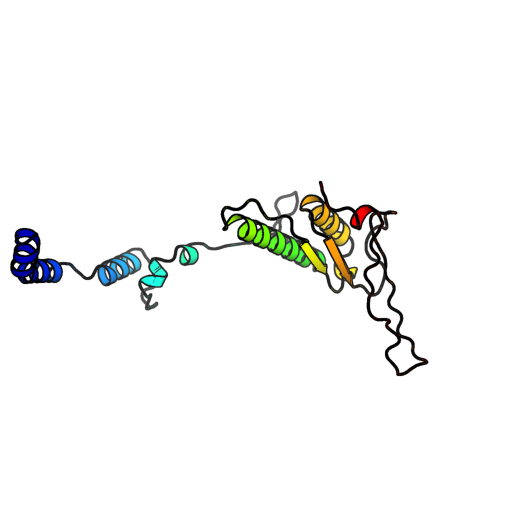0.44 144 PHE A N 1
ATOM 1080 C CA . PHE A 1 144 ? 15.481 -3.988 -17.191 1.00 70.44 144 PHE A CA 1
ATOM 1081 C C . PHE A 1 144 ? 16.180 -5.336 -17.013 1.00 70.44 144 PHE A C 1
ATOM 1083 O O . PHE A 1 144 ? 17.409 -5.427 -17.093 1.00 70.44 144 PHE A O 1
ATOM 1090 N N . ARG A 1 145 ? 15.389 -6.379 -16.766 1.00 71.81 145 ARG A N 1
ATOM 1091 C CA . ARG A 1 145 ? 15.835 -7.771 -16.694 1.00 71.81 145 ARG A CA 1
ATOM 1092 C C . ARG A 1 145 ? 15.045 -8.570 -17.721 1.00 71.81 145 ARG A C 1
ATOM 1094 O O . ARG A 1 145 ? 13.818 -8.494 -17.758 1.00 71.81 145 ARG A O 1
ATOM 1101 N N . ASP A 1 146 ? 15.765 -9.291 -18.572 1.00 68.62 146 ASP A N 1
ATOM 1102 C CA . ASP A 1 146 ? 15.160 -10.044 -19.667 1.00 68.62 146 ASP A CA 1
ATOM 1103 C C . ASP A 1 146 ? 14.218 -11.134 -19.128 1.00 68.62 146 ASP A C 1
ATOM 1105 O O . ASP A 1 146 ? 14.552 -11.829 -18.169 1.00 68.62 146 ASP A O 1
ATOM 1109 N N . GLY A 1 147 ? 13.021 -11.241 -19.707 1.00 71.94 147 GLY A N 1
ATOM 1110 C CA . GLY A 1 147 ? 11.966 -12.170 -19.276 1.00 71.94 147 GLY A CA 1
ATOM 1111 C C . GLY A 1 147 ? 11.209 -11.802 -17.988 1.00 71.94 147 GLY A C 1
ATOM 1112 O O . GLY A 1 147 ? 10.219 -12.457 -17.672 1.00 71.94 147 GLY A O 1
ATOM 1113 N N . GLU A 1 148 ? 11.625 -10.762 -17.261 1.00 73.62 148 GLU A N 1
ATOM 1114 C CA . GLU A 1 148 ? 10.979 -10.326 -16.011 1.00 73.62 148 GLU A CA 1
ATOM 1115 C C . GLU A 1 148 ? 10.041 -9.123 -16.203 1.00 73.62 148 GLU A C 1
ATOM 1117 O O . GLU A 1 148 ? 9.078 -8.953 -15.455 1.00 73.62 148 GLU A O 1
ATOM 1122 N N . GLN A 1 149 ? 10.312 -8.275 -17.198 1.00 75.56 149 GLN A N 1
ATOM 1123 C CA . GLN A 1 149 ? 9.580 -7.030 -17.434 1.00 75.56 149 GLN A CA 1
ATOM 1124 C C . GLN A 1 149 ? 9.132 -6.929 -18.893 1.00 75.56 149 GLN A C 1
ATOM 1126 O O . GLN A 1 149 ? 9.921 -7.125 -19.816 1.00 75.56 149 GLN A O 1
ATOM 1131 N N . TYR A 1 150 ? 7.868 -6.561 -19.101 1.00 81.75 150 TYR A N 1
ATOM 1132 C CA . TYR A 1 150 ? 7.304 -6.295 -20.424 1.00 81.75 150 TYR A CA 1
ATOM 1133 C C . TYR A 1 150 ? 7.126 -4.787 -20.604 1.00 81.75 150 TYR A C 1
ATOM 1135 O O . TYR A 1 150 ? 6.371 -4.158 -19.863 1.00 81.75 150 TYR A O 1
ATOM 1143 N N . LEU A 1 151 ? 7.817 -4.202 -21.586 1.00 79.44 151 LEU A N 1
ATOM 1144 C CA . LEU A 1 151 ? 7.737 -2.773 -21.883 1.00 79.44 151 LEU A CA 1
ATOM 1145 C C . LEU A 1 151 ? 6.812 -2.528 -23.078 1.00 79.44 151 LEU A C 1
ATOM 1147 O O . LEU A 1 151 ? 7.081 -2.990 -24.186 1.00 79.44 151 LEU A O 1
ATOM 1151 N N . TYR A 1 152 ? 5.765 -1.738 -22.859 1.00 81.69 152 TYR A N 1
ATOM 1152 C CA . TYR A 1 152 ? 4.874 -1.261 -23.913 1.00 81.69 152 TYR A CA 1
ATOM 1153 C C . TYR A 1 152 ? 5.080 0.242 -24.102 1.00 81.69 152 TYR A C 1
ATOM 1155 O O . TYR A 1 152 ? 4.843 1.026 -23.188 1.00 81.69 152 TYR A O 1
ATOM 1163 N N . MET A 1 153 ? 5.523 0.650 -25.292 1.00 79.44 153 MET A N 1
ATOM 1164 C CA . MET A 1 153 ? 5.667 2.065 -25.643 1.00 79.44 153 MET A CA 1
ATOM 1165 C C . MET A 1 153 ? 4.411 2.543 -26.366 1.00 79.44 153 MET A C 1
ATOM 1167 O O . MET A 1 153 ? 4.096 2.076 -27.461 1.00 79.44 153 MET A O 1
ATOM 1171 N N . LEU A 1 154 ? 3.697 3.482 -25.751 1.00 78.69 154 LEU A N 1
ATOM 1172 C CA . LEU A 1 154 ? 2.517 4.102 -26.342 1.00 78.69 154 LEU A CA 1
ATOM 1173 C C . LEU A 1 154 ? 2.949 5.304 -27.187 1.00 78.69 154 LEU A C 1
ATOM 1175 O O . LEU A 1 154 ? 3.535 6.252 -26.671 1.00 78.69 154 LEU A O 1
ATOM 1179 N N . HIS A 1 155 ? 2.645 5.280 -28.485 1.00 75.00 155 HIS A N 1
ATOM 1180 C CA . HIS A 1 155 ? 2.916 6.390 -29.395 1.00 75.00 155 HIS A CA 1
ATOM 1181 C C . HIS A 1 155 ? 1.604 6.938 -29.952 1.00 75.00 155 HIS A C 1
ATOM 1183 O O . HIS A 1 155 ? 0.844 6.217 -30.601 1.00 75.00 155 HIS A O 1
ATOM 1189 N N . LYS A 1 156 ? 1.340 8.230 -29.729 1.00 72.62 156 LYS A N 1
ATOM 1190 C CA . LYS A 1 156 ? 0.185 8.894 -30.331 1.00 72.62 156 LYS A CA 1
ATOM 1191 C C . LYS A 1 156 ? 0.479 9.156 -31.805 1.00 72.62 156 LYS A C 1
ATOM 1193 O O . LYS A 1 156 ? 1.378 9.925 -32.133 1.00 72.62 156 LYS A O 1
ATOM 1198 N N . ASN A 1 157 ? -0.287 8.529 -32.692 1.00 75.44 157 ASN A N 1
ATOM 1199 C CA . ASN A 1 157 ? -0.247 8.880 -34.104 1.00 75.44 157 ASN A CA 1
ATOM 1200 C C . ASN A 1 157 ? -0.842 10.287 -34.284 1.00 75.44 157 ASN A C 1
ATOM 1202 O O . ASN A 1 157 ? -1.985 10.525 -33.905 1.00 75.44 157 ASN A O 1
ATOM 1206 N N . MET A 1 158 ? -0.044 11.219 -34.803 1.00 76.00 158 MET A N 1
ATOM 1207 C CA . MET A 1 158 ? -0.448 12.612 -35.019 1.00 76.00 158 MET A CA 1
ATOM 1208 C C . MET A 1 158 ? -0.998 12.853 -36.431 1.00 76.00 158 MET A C 1
ATOM 1210 O O . MET A 1 158 ? -1.510 13.935 -36.701 1.00 76.00 158 MET A O 1
ATOM 1214 N N . GLU A 1 159 ? -0.880 11.869 -37.326 1.00 76.44 159 GLU A N 1
ATOM 1215 C CA . GLU A 1 159 ? -1.284 11.979 -38.734 1.00 76.44 159 GLU A CA 1
ATOM 1216 C C . GLU A 1 159 ? -2.734 11.540 -38.980 1.00 76.44 159 GLU A C 1
ATOM 1218 O O . GLU A 1 159 ? -3.297 11.832 -40.032 1.00 76.44 159 GLU A O 1
ATOM 1223 N N . VAL A 1 160 ? -3.346 10.843 -38.019 1.00 71.56 160 VAL A N 1
ATOM 1224 C CA . VAL A 1 160 ? -4.697 10.283 -38.133 1.00 71.56 160 VAL A CA 1
ATOM 1225 C C . VAL A 1 160 ? -5.511 10.729 -36.918 1.00 71.56 160 VAL A C 1
ATOM 1227 O O . VAL A 1 160 ? -5.082 10.519 -35.785 1.00 71.56 160 VAL A O 1
ATOM 1230 N N . GLU A 1 161 ? -6.668 11.365 -37.140 1.00 66.44 161 GLU A N 1
ATOM 1231 C CA . GLU A 1 161 ? -7.575 11.776 -36.051 1.00 66.44 161 GLU A CA 1
ATOM 1232 C C . GLU A 1 161 ? -8.322 10.586 -35.428 1.00 66.44 161 GLU A C 1
ATOM 1234 O O . GLU A 1 161 ? -8.688 10.629 -34.251 1.00 66.44 161 GLU A O 1
ATOM 1239 N N . ASP A 1 162 ? -8.516 9.511 -36.195 1.00 67.50 162 ASP A N 1
ATOM 1240 C CA . ASP A 1 162 ? -9.177 8.295 -35.732 1.00 67.50 162 ASP A CA 1
ATOM 1241 C C . ASP A 1 162 ? -8.325 7.528 -34.712 1.00 67.50 162 ASP A C 1
ATOM 1243 O O . ASP A 1 162 ? -7.096 7.462 -34.791 1.00 67.50 162 ASP A O 1
ATOM 1247 N N . SER A 1 163 ? -8.994 6.899 -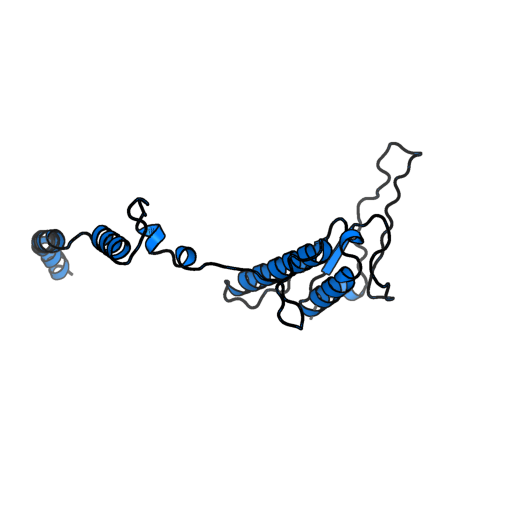33.743 1.00 59.75 163 SER A N 1
ATOM 1248 C CA . SER A 1 163 ? -8.329 6.104 -32.710 1.00 59.75 163 SER A CA 1
ATOM 1249 C C . SER A 1 163 ? -7.666 4.869 -33.332 1.00 59.75 163 SER A C 1
ATOM 1251 O O . SER A 1 163 ? -8.328 3.891 -33.664 1.00 59.75 163 SER A O 1
ATOM 1253 N N . VAL A 1 164 ? -6.341 4.916 -33.494 1.00 62.16 164 VAL A N 1
ATOM 1254 C CA . VAL A 1 164 ? -5.537 3.849 -34.128 1.00 62.16 164 VAL A CA 1
ATOM 1255 C C . VAL A 1 164 ? -5.285 2.659 -33.186 1.00 62.16 164 VAL A C 1
ATOM 1257 O O . VAL A 1 164 ? -4.681 1.660 -33.575 1.00 62.16 164 VAL A O 1
ATOM 1260 N N . ASN A 1 165 ? -5.729 2.742 -31.929 1.00 63.28 165 ASN A N 1
ATOM 1261 C CA . ASN A 1 165 ? -5.559 1.658 -30.970 1.00 63.28 165 ASN A CA 1
ATOM 1262 C C . ASN A 1 165 ? -6.483 0.493 -31.341 1.00 63.28 165 ASN A C 1
ATOM 1264 O O . ASN A 1 165 ? -7.702 0.580 -31.201 1.00 63.28 165 ASN A O 1
ATOM 1268 N N . TYR A 1 166 ? -5.891 -0.613 -31.791 1.00 59.53 166 TYR A N 1
ATOM 1269 C CA . TYR A 1 166 ? -6.610 -1.869 -31.979 1.00 59.53 166 TYR A CA 1
ATOM 1270 C C . TYR A 1 166 ? -7.252 -2.317 -30.661 1.00 59.53 166 TYR A C 1
ATOM 1272 O O . TYR A 1 166 ? -6.699 -2.094 -29.581 1.00 59.53 166 TYR A O 1
ATOM 1280 N N . THR A 1 167 ? -8.415 -2.969 -30.744 1.00 56.72 167 THR A N 1
ATOM 1281 C CA . THR A 1 167 ? -9.049 -3.591 -29.578 1.00 56.72 167 THR A CA 1
ATOM 1282 C C . THR A 1 167 ? -8.033 -4.516 -28.904 1.00 56.72 167 THR A C 1
ATOM 1284 O O . THR A 1 167 ? -7.479 -5.373 -29.594 1.00 56.72 167 THR A O 1
ATOM 1287 N N . PRO A 1 168 ? -7.751 -4.355 -27.598 1.00 51.28 168 PRO A N 1
ATOM 1288 C CA . PRO A 1 168 ? -6.764 -5.185 -26.927 1.00 51.28 168 PRO A CA 1
ATOM 1289 C C . PRO A 1 168 ? -7.184 -6.652 -27.034 1.00 51.28 168 PRO A C 1
ATOM 1291 O O . PRO A 1 168 ? -8.262 -7.040 -26.584 1.00 51.28 168 PRO A O 1
ATOM 1294 N N . VAL A 1 169 ? -6.332 -7.459 -27.664 1.00 50.19 169 VAL A N 1
ATOM 1295 C CA . VAL A 1 169 ? -6.504 -8.908 -27.777 1.00 50.19 169 VAL A CA 1
ATOM 1296 C C . VAL A 1 169 ? -5.548 -9.545 -26.781 1.00 50.19 169 VAL A C 1
ATOM 1298 O O . VAL A 1 169 ? -4.352 -9.262 -26.807 1.00 50.19 169 VAL A O 1
ATOM 1301 N N . ALA A 1 170 ? -6.064 -10.388 -25.890 1.00 45.88 170 ALA A N 1
ATOM 1302 C CA . ALA A 1 170 ? -5.215 -11.146 -24.981 1.00 45.88 170 ALA A CA 1
ATOM 1303 C C . ALA A 1 170 ? -4.332 -12.105 -25.797 1.00 45.88 170 ALA A C 1
ATOM 1305 O O . ALA A 1 170 ? -4.839 -13.007 -26.467 1.00 45.88 170 ALA A O 1
ATOM 1306 N N . ILE A 1 171 ? -3.015 -11.904 -25.752 1.00 50.00 171 ILE A N 1
ATOM 1307 C CA . ILE A 1 171 ? -2.046 -12.846 -26.312 1.00 50.00 171 ILE A CA 1
ATOM 1308 C C . ILE A 1 171 ? -1.702 -13.827 -25.194 1.00 50.00 171 ILE A C 1
ATOM 1310 O O . ILE A 1 171 ? -0.935 -13.509 -24.293 1.00 50.00 171 ILE A O 1
ATOM 1314 N N . LEU A 1 172 ? -2.336 -14.996 -25.239 1.00 49.72 172 LEU A N 1
ATOM 1315 C CA . LEU A 1 172 ? -2.099 -16.098 -24.309 1.00 49.72 172 LEU A CA 1
ATOM 1316 C C . LEU A 1 172 ? -1.013 -17.019 -24.876 1.00 49.72 172 LEU A C 1
ATOM 1318 O O . LEU A 1 172 ? -1.092 -17.417 -26.046 1.00 49.72 172 LEU A O 1
ATOM 1322 N N . CYS A 1 173 ? -0.032 -17.391 -24.057 1.00 43.28 173 CYS A N 1
ATOM 1323 C CA . CYS A 1 173 ? 0.944 -18.420 -24.407 1.00 43.28 173 CYS A CA 1
ATOM 1324 C C . CYS A 1 173 ? 0.264 -19.803 -24.431 1.00 43.28 173 CYS A C 1
ATOM 1326 O O . CYS A 1 173 ? -0.785 -20.003 -23.822 1.00 43.28 173 CYS A O 1
ATOM 1328 N N . GLU A 1 174 ? 0.837 -20.793 -25.129 1.00 59.97 174 GLU A N 1
ATOM 1329 C CA . GLU A 1 174 ? 0.260 -22.155 -25.155 1.00 59.97 174 GLU A CA 1
ATOM 1330 C C . GLU A 1 174 ? 0.124 -22.772 -23.754 1.00 59.97 174 GLU A C 1
ATOM 1332 O O . GLU A 1 174 ? -0.833 -23.504 -23.506 1.00 59.97 174 GLU A O 1
ATOM 1337 N N . ASN A 1 175 ? 1.010 -22.404 -22.825 1.00 57.69 175 ASN A N 1
ATOM 1338 C CA . ASN A 1 175 ? 0.932 -22.816 -21.423 1.00 57.69 175 ASN A CA 1
ATOM 1339 C C . ASN A 1 175 ? -0.304 -22.261 -20.696 1.00 57.69 175 ASN A C 1
ATOM 1341 O O . ASN A 1 175 ? -0.825 -22.932 -19.813 1.00 57.69 175 ASN A O 1
ATOM 1345 N N . ASP A 1 176 ? -0.824 -21.098 -21.098 1.00 57.41 176 ASP A N 1
ATOM 1346 C CA . ASP A 1 176 ? -2.020 -20.491 -20.493 1.00 57.41 176 ASP A CA 1
ATOM 1347 C C . ASP A 1 176 ? -3.322 -21.136 -21.005 1.00 57.41 176 ASP A C 1
ATOM 1349 O O . ASP A 1 176 ? -4.407 -20.873 -20.487 1.00 57.41 176 ASP A O 1
ATOM 1353 N N . LYS A 1 177 ? -3.235 -21.974 -22.051 1.00 55.69 177 LYS A N 1
ATOM 1354 C CA . LYS A 1 177 ? -4.376 -22.692 -22.643 1.00 55.69 177 LYS A CA 1
ATOM 1355 C C . LYS A 1 177 ? -4.616 -24.059 -22.010 1.00 55.69 177 LYS A C 1
ATOM 1357 O O . LYS A 1 177 ? -5.621 -24.696 -22.329 1.00 55.69 177 LYS A O 1
ATOM 1362 N N . MET A 1 178 ? -3.707 -24.539 -21.162 1.00 48.50 178 MET A N 1
ATOM 1363 C CA . MET A 1 178 ? -3.890 -25.822 -20.495 1.00 48.50 178 MET A CA 1
ATOM 1364 C C . MET A 1 178 ? -4.769 -25.632 -19.251 1.00 48.50 178 MET A C 1
ATOM 1366 O O . MET A 1 178 ? -4.421 -24.835 -18.381 1.00 48.50 178 MET A O 1
ATOM 1370 N N . PRO A 1 179 ? -5.911 -26.332 -19.129 1.00 50.91 179 PRO A N 1
ATOM 1371 C CA . PRO A 1 179 ? -6.651 -26.349 -17.877 1.00 50.91 179 PRO A CA 1
ATOM 1372 C C . PRO A 1 179 ? -5.782 -27.047 -16.827 1.00 50.91 179 PRO A C 1
ATOM 1374 O O . PRO A 1 179 ? -5.378 -28.191 -17.030 1.00 50.91 179 PRO A O 1
ATOM 1377 N N . ASN A 1 180 ? -5.472 -26.343 -15.737 1.00 49.56 180 ASN A N 1
ATOM 1378 C CA . ASN A 1 180 ? -4.728 -26.894 -14.605 1.00 49.56 180 ASN A CA 1
ATOM 1379 C C . ASN A 1 180 ? -5.393 -28.205 -14.141 1.00 49.56 180 ASN A C 1
ATOM 1381 O O . ASN A 1 180 ? -6.551 -28.185 -13.717 1.00 49.56 180 ASN A O 1
ATOM 1385 N N . VAL A 1 181 ? -4.664 -29.320 -14.266 1.00 39.28 181 VAL A N 1
ATOM 1386 C CA . VAL A 1 181 ? -4.983 -30.625 -13.658 1.00 39.28 181 VAL A CA 1
ATOM 1387 C C . VAL A 1 181 ? -4.463 -30.643 -12.229 1.00 39.28 181 VAL A C 1
ATOM 1389 O O . VAL A 1 181 ? -3.314 -30.188 -12.032 1.00 39.28 181 VAL A O 1
#

Nearest PDB structures (foldseek):
  3hhg-assembly1_D  TM=2.834E-01  e=3.174E-01  Neisseria meningitidis serogroup B
  9f14-assembly1_A  TM=3.586E-01  e=1.253E+00  Klebsiella aerogenes
  5kap-assembly1_A-2  TM=4.519E-01  e=4.943E+00  Trypanosoma brucei brucei
  5k51-assembly1_A  TM=4.635E-01  e=9.505E+00  Trypanosoma brucei brucei

Secondary structure (DSSP, 8-state):
--HHHHHHHHHHHHHHHHHHTS--HHHHHHHHHHHTT--TT----HHHHS-GGGG-------B-TT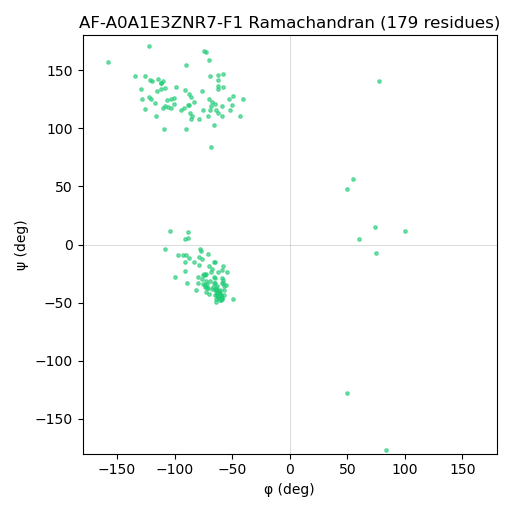--B----HHHHHHHHHHHHHHHHHHHHHTTSS-------EEEESSGGGGTTHHHHHHHHHHHTT-EEEE--SS--S---TTT---------SS-SS---PPPPP---GGGGSPP-

Foldseek 3Di:
DPVVVVCCVVCVVVVVVVVVPDDDVQVVLVVVCVVVPHDPPDPDGVVCVPDVVNVDDDDDFDADPVGDTDPDDPLRVVLSVLVVVLVVVVVVQPVVVDNRPPDAAEDEEEALVSNAPCSVVSLVVCVVSVHHYHYDHPDDGDDDDPPSDDDDDDDDDPPDPDDPDDDDDDDDDPVNVDDDD

Radius of gyration: 29.54 Å; Cα contacts (8 Å, |Δi|>4): 96; chains: 1; bounding box: 69×48×78 Å

Sequence (181 aa):
MSTFKEMIEDEAGALQSKLGEKIDLAEMMKTAFYNCGGPLHANTAVAKLLDPSNYYELSFTMESESGRINKGSTGQTYAAIALLCIARLSIMSSEEGKAAAPAVRIMPIDEAEGLGSNYDMLYDIAQKYDYQLISLSIGPVGKFRDGEQYLYMLHKNMEVEDSVNYTPVAILCENDKMPNV

Solvent-accessible surface area (backbone atoms only — not comparable to full-atom values): 11822 Å² total; per-residue (Å²): 132,64,69,69,56,55,52,49,66,67,39,46,64,58,48,50,54,60,49,68,71,48,74,54,65,63,56,52,52,51,52,52,42,43,74,72,71,42,67,87,83,60,89,71,54,60,72,58,76,70,36,70,74,76,77,62,83,90,84,88,83,51,65,46,101,85,69,47,79,49,92,60,55,74,26,50,49,52,50,51,52,53,51,52,52,52,53,52,52,54,51,62,42,54,75,71,81,46,76,66,70,94,64,94,42,74,47,81,37,76,58,42,59,67,27,50,79,46,40,54,55,51,50,54,50,27,61,74,69,64,36,48,78,46,74,40,53,96,60,94,68,64,83,90,47,92,95,77,65,87,88,83,87,88,77,84,68,85,91,50,94,64,84,80,73,69,80,88,71,89,86,73,56,78,77,73,70,56,79,88,128

Mean predicted aligned error: 16.62 Å